Protein 8IF7 (pdb70)

Solvent-accessible surface area: 12998 Å² total; per-residue (Å²): 154,43,108,6,0,43,92,0,38,129,57,1,61,60,20,58,93,81,20,63,103,0,62,35,20,103,0,76,0,99,12,75,58,56,76,3,29,1,0,0,0,12,0,4,136,18,72,29,122,0,3,40,0,0,1,0,2,13,0,4,117,51,2,0,86,159,2,80,46,102,111,7,17,1,0,0,0,2,36,0,10,2,0,11,0,0,1,1,0,2,122,72,22,61,8,68,8,6,0,0,0,8,82,57,11,2,50,38,3,45,46,36,0,97,86,21,67,16,118,40,31,44,3,182,13,93,64,86,30,48,58,15,13,81,45,19,18,70,70,0,128,101,14,54,87,132,39,126,34,19,10,38,3,22,10,9,94,30,79,17,4,46,92,16,0,27,75,46,0,0,40,10,0,22,166,55,12,7,75,68,8,72,0,0,0,1,21,2,31,20,3,0,17,0,4,0,0,0,18,21,2,108,153,47,88,106,101,11,71,6,0,0,0,0,0,100,25,5,8,2,25,13,67,133,48,25,48,39,55,5,24,19,2,8,4,12,44,156,14,72,19,5,79,101,96,56,9,70,34,35,25,92,3,94,24,25,6,0,2,0,1,0,3,0,1,92,57,32,14,63,23,31,0,0,1,7,0,0,0,0,0,3,0,0,9,53,7,0,41,72,52,83,59,26,48,19,0,0,0,6,0,19,0,7,3,64,8,8,51,138,16,3,17,27,76,113,68,0,65,105,57,226,20,66,59,62,46,47,109,3,32,87,95,11,168,47,10,120,3,75,114,84

Foldseek 3Di:
DAPQLVVLLVLLVVLVVVWDQFAWFWKWWDFQNAIFIETERAQLPTDLRFPLLLLLSLLSNVCSVVQNDLLAEEEEEDLFSVLLNVLQSCLVSVHAYEYEYEPLRQPLSVVSNVVSVHHYDYDDPDQWDQCRRVSSVVVRVVVQVVGPNYDYSPCLANLSLLQSLQPPVQVSVCVPAVVPAQEEEEFDELCSNLLNNLVNCCVVPVRYAYEYEAAPQAQLAHDHHGGDNATPGGYRDHHNRDYPVSGDYYDYAYQLQLLLQQLLCCVQEVFRAGSSLSSRVLRVSVVCNVPVPRRYHYRHGGGGRSSNCCASVNQVNCVVVVDGSPNVVSCVVSVNMHMHRD

Nearest PDB structures (foldseek):
  8if7-assembly1_A  TM=1.003E+00  e=3.142E-73  Saccharothrix mutabilis subsp. capreolus
  5d87-assembly1_A-2  TM=9.209E-01  e=2.099E-25  Staphylococcus aureus subsp. aureus str. Newman
  5d84-assembly1_A  TM=9.107E-01  e=6.481E-25  Staphylococcus aureus subsp. aureus str. Newman
  5d86-assembly1_A-2  TM=8.954E-01  e=8.217E-25  Staphylococcus aureus subsp. aureus str. Newman
  6ahi-assembly1_B  TM=8.846E-01  e=1.214E-21  Helicobacter pylori 26695

Secondary structure (DSSP, 8-state):
--HHHHHHHHHHHHHHHHPPPPPEEEEEEEETTEEEEEEEEETTSSTTSBTHHHHHHHHHHHHGGG-SSS---EEEE-SSHHHHHHHHHHHHHT--EEEEEETTS-HHHHHHHHTTTPEEEEE---BTBS-HHHHHHHHHHHHHHHSTT-B---TTT-THHHHHIIIIIHHHHHHHHTTT-SEEEEE-SSSHHHHHHHHHHHHH-TTSEEEEEEETT--TTSS-----S--SS--SS--SS--GGGSSEEEEE-HHHHHHHHHHHHHHHS--B-HHHHHHHHHHHHHHHH-TT--EEEEEE-BBGGGGTTTTT-HHHHGGGT--S-HHHHHGGGTT--EEE-

Organism: Saccharothrix mutabilis subsp. capreolus (NCBI:txid66854)

Radius of gyration: 19.3 Å; Cα contacts (8 Å, |Δi|>4): 762; chains: 1; bounding box: 55×50×40 Å

InterPro domains:
  IPR001926 Tryptophan synthase beta chain-like, PALP domain [PF00291] (44-310)
  IPR036052 Tryptophan synthase beta chain-like, PALP domain superfamily [G3DSA:3.40.50.1100] (33-319)
  IPR036052 Tryptophan synthase beta chain-like, PALP domain superfamily [G3DSA:3.40.50.1100] (63-167)
  IPR036052 Tryptophan synthase beta chain-like, PALP domain superfamily [SSF53686] (31-330)
  IPR050214 Cysteine synthase/Cystathionine beta-synthase [PTHR10314] (32-327)

Sequence (342 aa):
LSTTAAEVLEHVDAAVAAYPEVPIARVRVEVAGIPRTLLLKLEGRSPWRSIKGRTALGLVRSIAPRMASRDVTVVESTSGNLGVALSAICRDLGLPFVAVVDLKQSPVIQAAIEANGARLEVVRTPAAATTHLLDRLDRVRKLVAEIPGAVWPNQYENDANRHVHETWTAPEIDRQVGGEAQAVFVAVSTGGTLAGLAAHFRRARPATRLVAVDVEGSTVFGGVPGGRVLTGIGASRRSTFLTRAECDDLVYVREAAAIAACHVLRADTGIAVGGSSGAVVAGALDHLAAHPGLTTAVCVCADLGENYARTVYDPDWLAPLRLTDDPGLLRSRLRGARFHHA

Structure (mmCIF, N/CA/C/O backbone):
data_8IF7
#
_entry.id   8IF7
#
_cell.length_a   64.649
_cell.length_b   64.649
_cell.length_c   84.189
_cell.angle_alpha   90.00
_cell.angle_beta   90.00
_cell.angle_gamma   90.00
#
_symmetry.space_group_name_H-M   'P 43'
#
loop_
_entity.id
_entity.type
_entity.pdbx_description
1 polymer CmnB
2 non-polymer '2-[({3-HYDROXY-2-METHYL-5-[(PHOSPHONOOXY)METHYL]PYRIDIN-4-YL}METHYL)AMINO]ACRYLIC ACID'
3 water water
#
loop_
_atom_site.group_PDB
_atom_site.id
_atom_site.type_symbol
_atom_site.label_atom_id
_atom_site.label_alt_id
_atom_site.label_comp_id
_atom_site.label_asym_id
_atom_site.label_entity_id
_atom_site.label_seq_id
_atom_site.pdbx_PDB_ins_code
_atom_site.Cartn_x
_atom_site.Cartn_y
_atom_site.Cartn_z
_atom_site.occupancy
_atom_site.B_iso_or_equiv
_atom_site.auth_seq_id
_atom_site.auth_comp_id
_atom_site.auth_asym_id
_atom_site.auth_atom_id
_atom_site.pdbx_PDB_model_num
ATOM 1 N N . LEU A 1 32 ? -52.267 14.171 -9.041 1.00 64.02 11 LEU A N 1
ATOM 2 C CA . LEU A 1 32 ? -50.991 13.905 -9.760 1.00 61.71 11 LEU A CA 1
ATOM 3 C C . LEU A 1 32 ? -51.023 14.570 -11.133 1.00 60.58 11 LEU A C 1
ATOM 4 O O . LEU A 1 32 ? -51.929 14.303 -11.920 1.00 60.75 11 LEU A O 1
ATOM 9 N N . SER A 1 33 ? -50.023 15.414 -11.426 1.00 56.92 12 SER A N 1
ATOM 10 C CA . SER A 1 33 ? -49.831 15.924 -12.776 1.00 55.84 12 SER A CA 1
ATOM 11 C C . SER A 1 33 ? -49.489 14.765 -13.715 1.00 58.68 12 SER A C 1
ATOM 12 O O . SER A 1 33 ? -49.358 13.623 -13.272 1.00 64.16 12 SER A O 1
ATOM 15 N N . THR A 1 34 ? -49.327 15.072 -15.010 1.00 58.79 13 THR A N 1
ATOM 16 C CA . THR A 1 34 ? -49.009 14.052 -16.003 1.00 62.85 13 THR A CA 1
ATOM 17 C C . THR A 1 34 ? -47.572 13.577 -15.784 1.00 54.78 13 THR A C 1
ATOM 18 O O . THR A 1 34 ? -47.357 12.388 -15.616 1.00 47.45 13 THR A O 1
ATOM 22 N N . THR A 1 35 ? -46.623 14.521 -15.761 1.00 51.41 14 THR A N 1
ATOM 23 C CA . THR A 1 35 ? -45.221 14.231 -15.516 1.00 57.65 14 THR A CA 1
ATOM 24 C C . THR A 1 35 ? -45.022 13.422 -14.231 1.00 56.50 14 THR A C 1
ATOM 25 O O . THR A 1 35 ? -44.183 12.532 -14.192 1.00 54.66 14 THR A O 1
ATOM 29 N N . ALA A 1 36 ? -45.798 13.711 -13.185 1.00 56.00 15 ALA A N 1
ATOM 30 C CA . ALA A 1 36 ? -45.589 13.081 -11.890 1.00 58.92 15 ALA A CA 1
ATOM 31 C C . ALA A 1 36 ? -46.034 11.621 -11.914 1.00 56.00 15 ALA A C 1
ATOM 32 O O . ALA A 1 36 ? -45.432 10.777 -11.257 1.00 56.97 15 ALA A O 1
ATOM 34 N N . ALA A 1 37 ? -47.109 11.336 -12.647 1.00 54.24 16 ALA A N 1
ATOM 35 C CA . ALA A 1 37 ? -47.680 9.998 -12.690 1.00 55.93 16 ALA A CA 1
ATOM 36 C C . ALA A 1 37 ? -46.712 9.035 -13.372 1.00 55.17 16 ALA A C 1
ATOM 37 O O . ALA A 1 37 ? -46.599 7.862 -12.996 1.00 49.83 16 ALA A O 1
ATOM 39 N N . GLU A 1 38 ? -46.035 9.568 -14.396 1.00 55.76 17 GLU A N 1
ATOM 40 C CA . GLU A 1 38 ? -45.150 8.794 -15.251 1.00 62.34 17 GLU A CA 1
ATOM 41 C C . GLU A 1 38 ? -43.909 8.431 -14.430 1.00 55.82 17 GLU A C 1
ATOM 42 O O . GLU A 1 38 ? -43.618 7.244 -14.254 1.00 48.84 17 GLU A O 1
ATOM 48 N N . VAL A 1 39 ? -43.246 9.476 -13.894 1.00 50.94 18 VAL A N 1
ATOM 49 C CA . VAL A 1 39 ? -42.061 9.362 -13.054 1.00 46.71 18 VAL A CA 1
ATOM 50 C C . VAL A 1 39 ? -42.302 8.281 -12.009 1.00 45.81 18 VAL A C 1
ATOM 51 O O . VAL A 1 39 ? -41.495 7.359 -11.898 1.00 45.96 18 VAL A O 1
ATOM 55 N N . LEU A 1 40 ? -43.410 8.397 -11.259 1.00 40.69 19 LEU A N 1
ATOM 56 C CA . LEU A 1 40 ? -43.737 7.391 -10.258 1.00 44.73 19 LEU A CA 1
ATOM 57 C C . LEU A 1 40 ? -43.745 6.001 -10.880 1.00 44.30 19 LEU A C 1
ATOM 58 O O . LEU A 1 40 ? -43.369 5.028 -10.232 1.00 45.37 19 LEU A O 1
ATOM 63 N N . GLU A 1 41 ? -44.252 5.894 -12.109 1.00 44.38 20 GLU A N 1
ATOM 64 C CA . GLU A 1 41 ? -44.418 4.585 -12.708 1.00 47.74 20 GLU A CA 1
ATOM 65 C C . GLU A 1 41 ? -43.060 4.033 -13.134 1.00 38.21 20 GLU A C 1
ATOM 66 O O . GLU A 1 41 ? -42.821 2.833 -13.005 1.00 34.94 20 GLU A O 1
ATOM 72 N N . HIS A 1 42 ? -42.205 4.911 -13.663 1.00 36.00 21 HIS A N 1
ATOM 73 C CA . HIS A 1 42 ? -40.861 4.536 -14.066 1.00 40.62 21 HIS A CA 1
ATOM 74 C C . HIS A 1 42 ? -40.097 4.020 -12.839 1.00 41.83 21 HIS A C 1
ATOM 75 O O . HIS A 1 42 ? -39.543 2.919 -12.851 1.00 38.48 21 HIS A O 1
ATOM 82 N N . VAL A 1 43 ? -40.147 4.798 -11.751 1.00 42.67 22 VAL A N 1
ATOM 83 C CA . VAL A 1 43 ? -39.473 4.461 -10.504 1.00 41.84 22 VAL A CA 1
ATOM 84 C C . VAL A 1 43 ? -39.938 3.084 -10.023 1.00 40.31 22 VAL A C 1
ATOM 85 O O . VAL A 1 43 ? -39.098 2.285 -9.622 1.00 39.53 22 VAL A O 1
ATOM 89 N N . ASP A 1 44 ? -41.234 2.787 -10.100 1.00 44.16 23 ASP A N 1
ATOM 90 C CA . ASP A 1 44 ? -41.745 1.489 -9.570 1.00 45.54 23 ASP A CA 1
ATOM 91 C C . ASP A 1 44 ? -41.304 0.340 -10.480 1.00 40.88 23 ASP A C 1
ATOM 92 O O . ASP A 1 44 ? -41.169 -0.777 -9.979 1.00 42.48 23 ASP A O 1
ATOM 97 N N . ALA A 1 45 ? -41.106 0.611 -11.763 1.00 42.46 24 ALA A N 1
ATOM 98 C CA . ALA A 1 45 ? -40.621 -0.381 -12.712 1.00 45.39 24 ALA A CA 1
ATOM 99 C C . ALA A 1 45 ? -39.152 -0.687 -12.409 1.00 41.70 24 ALA A C 1
ATOM 100 O O . ALA A 1 45 ? -38.733 -1.846 -12.405 1.00 40.68 24 ALA A O 1
ATOM 102 N N . ALA A 1 46 ? -38.365 0.369 -12.146 1.00 40.77 25 ALA A N 1
ATOM 103 C CA . ALA A 1 46 ? -36.948 0.202 -11.837 1.00 39.64 25 ALA A CA 1
ATOM 104 C C . ALA A 1 46 ? -36.783 -0.682 -10.598 1.00 35.21 25 ALA A C 1
ATOM 105 O O . ALA A 1 46 ? -35.932 -1.562 -10.580 1.00 34.52 25 ALA A O 1
ATOM 107 N N . VAL A 1 47 ? -37.678 -0.506 -9.613 1.00 33.48 26 VAL A N 1
ATOM 108 C CA . VAL A 1 47 ? -37.625 -1.199 -8.338 1.00 32.08 26 VAL A CA 1
ATOM 109 C C . VAL A 1 47 ? -38.015 -2.668 -8.489 1.00 37.52 26 VAL A C 1
ATOM 110 O O . VAL A 1 47 ? -37.396 -3.529 -7.850 1.00 43.20 26 VAL A O 1
ATOM 114 N N . ALA A 1 48 ? -39.047 -2.955 -9.303 1.00 38.68 27 ALA A N 1
ATOM 115 C CA . ALA A 1 48 ? -39.443 -4.337 -9.569 1.00 38.16 27 ALA A CA 1
ATOM 116 C C . ALA A 1 48 ? -38.361 -5.067 -10.368 1.00 33.31 27 ALA A C 1
ATOM 117 O O . ALA A 1 48 ? -38.155 -6.252 -10.150 1.00 34.64 27 ALA A O 1
ATOM 119 N N . ALA A 1 49 ? -37.662 -4.334 -11.246 1.00 33.28 28 ALA A N 1
ATOM 120 C CA . ALA A 1 49 ? -36.606 -4.838 -12.108 1.00 37.03 28 ALA A CA 1
ATOM 121 C C . ALA A 1 49 ? -35.210 -4.759 -11.482 1.00 42.05 28 ALA A C 1
ATOM 122 O O . ALA A 1 49 ? -34.254 -5.223 -12.107 1.00 38.61 28 ALA A O 1
ATOM 124 N N . TYR A 1 50 ? -35.059 -4.142 -10.296 1.00 39.85 29 TYR A N 1
ATOM 125 C CA . TYR A 1 50 ? -33.742 -4.042 -9.680 1.00 37.12 29 TYR A CA 1
ATOM 126 C C . TYR A 1 50 ? -33.285 -5.442 -9.294 1.00 38.38 29 TYR A C 1
ATOM 127 O O . TYR A 1 50 ? -34.011 -6.181 -8.627 1.00 40.05 29 TYR A O 1
ATOM 136 N N . PRO A 1 51 ? -32.062 -5.866 -9.670 1.00 40.70 30 PRO A N 1
ATOM 137 C CA . PRO A 1 51 ? -31.578 -7.192 -9.284 1.00 37.64 30 PRO A CA 1
ATOM 138 C C . PRO A 1 51 ? -31.336 -7.297 -7.782 1.00 34.25 30 PRO A C 1
ATOM 139 O O . PRO A 1 51 ? -31.199 -6.282 -7.101 1.00 32.95 30 PRO A O 1
ATOM 143 N N . GLU A 1 52 ? -31.319 -8.542 -7.290 1.00 33.87 31 GLU A N 1
ATOM 144 C CA . GLU A 1 52 ? -30.869 -8.847 -5.953 1.00 35.89 31 GLU A CA 1
ATOM 145 C C . GLU A 1 52 ? -29.348 -8.666 -5.937 1.00 35.30 31 GLU A C 1
ATOM 146 O O . GLU A 1 52 ? -28.635 -9.143 -6.826 1.00 33.47 31 GLU A O 1
ATOM 152 N N . VAL A 1 53 ? -28.839 -7.949 -4.931 1.00 30.13 32 VAL A N 1
ATOM 153 C CA . VAL A 1 53 ? -27.410 -7.703 -4.861 1.00 25.71 32 VAL A CA 1
ATOM 154 C C . VAL A 1 53 ? -26.722 -8.899 -4.204 1.00 22.56 32 VAL A C 1
ATOM 155 O O . VAL A 1 53 ? -27.133 -9.344 -3.139 1.00 22.80 32 VAL A O 1
ATOM 159 N N . PRO A 1 54 ? -25.678 -9.482 -4.846 1.00 22.31 33 PRO A N 1
ATOM 160 C CA . PRO A 1 54 ? -25.014 -10.674 -4.323 1.00 20.30 33 PRO A CA 1
ATOM 161 C C . PRO A 1 54 ? -24.174 -10.401 -3.075 1.00 21.64 33 PRO A C 1
ATOM 162 O O . PRO A 1 54 ? -23.834 -9.265 -2.781 1.00 20.71 33 PRO A O 1
ATOM 166 N N . ILE A 1 55 ? -23.845 -11.487 -2.372 1.00 21.99 34 ILE A N 1
ATOM 167 C CA . ILE A 1 55 ? -22.923 -11.504 -1.271 1.00 22.59 34 ILE A CA 1
ATOM 168 C C . ILE A 1 55 ? -21.760 -12.421 -1.641 1.00 23.79 34 ILE A C 1
ATOM 169 O O . ILE A 1 55 ? -21.962 -13.576 -2.005 1.00 24.80 34 ILE A O 1
ATOM 174 N N . ALA A 1 56 ? -20.533 -11.908 -1.522 1.00 22.21 35 ALA A N 1
ATOM 175 C CA . ALA A 1 56 ? -19.362 -12.766 -1.601 1.00 21.70 35 ALA A CA 1
ATOM 176 C C . ALA A 1 56 ? -18.972 -13.139 -0.187 1.00 21.80 35 ALA A C 1
ATOM 177 O O . ALA A 1 56 ? -18.966 -12.260 0.689 1.00 24.40 35 ALA A O 1
ATOM 179 N N . ARG A 1 57 ? -18.702 -14.437 0.019 1.00 21.03 36 ARG A N 1
ATOM 180 C CA . ARG A 1 57 ? -18.322 -14.973 1.317 1.00 21.95 36 ARG A CA 1
ATOM 181 C C . ARG A 1 57 ? -16.801 -15.099 1.311 1.00 21.60 36 ARG A C 1
ATOM 182 O O . ARG A 1 57 ? -16.233 -15.766 0.447 1.00 21.62 36 ARG A O 1
ATOM 190 N N . VAL A 1 58 ? -16.150 -14.421 2.270 1.00 21.84 37 VAL A N 1
ATOM 191 C CA . VAL A 1 58 ? -14.704 -14.340 2.360 1.00 21.95 37 VAL A CA 1
ATOM 192 C C . VAL A 1 58 ? -14.276 -14.717 3.772 1.00 22.17 37 VAL A C 1
ATOM 193 O O . VAL A 1 58 ? -14.843 -14.225 4.747 1.00 22.02 37 VAL A O 1
ATOM 197 N N . ARG A 1 59 ? -13.181 -15.473 3.885 1.00 24.10 38 ARG A N 1
ATOM 198 C CA . ARG A 1 59 ? -12.647 -15.822 5.185 1.00 25.78 38 ARG A CA 1
ATOM 199 C C . ARG A 1 59 ? -11.322 -15.089 5.400 1.00 24.08 38 ARG A C 1
ATOM 200 O O . ARG A 1 59 ? -10.539 -14.907 4.474 1.00 24.28 38 ARG A O 1
ATOM 208 N N . VAL A 1 60 ? -11.099 -14.659 6.642 1.00 23.14 39 VAL A N 1
ATOM 209 C CA . VAL A 1 60 ? -9.839 -14.051 7.054 1.00 25.05 39 VAL A CA 1
ATOM 210 C C . VAL A 1 60 ? -9.640 -14.322 8.546 1.00 24.47 39 VAL A C 1
ATOM 211 O O . VAL A 1 60 ? -10.568 -14.180 9.342 1.00 23.63 39 VAL A O 1
ATOM 215 N N . GLU A 1 61 ? -8.431 -14.777 8.898 1.00 25.85 40 GLU A N 1
ATOM 216 C CA . GLU A 1 61 ? -8.013 -14.972 10.275 1.00 27.97 40 GLU A CA 1
ATOM 217 C C . GLU A 1 61 ? -7.668 -13.632 10.930 1.00 28.23 40 GLU A C 1
ATOM 218 O O . GLU A 1 61 ? -6.793 -12.895 10.459 1.00 25.02 40 GLU A O 1
ATOM 224 N N . VAL A 1 62 ? -8.326 -13.330 12.052 1.00 24.85 41 VAL A N 1
ATOM 225 C CA . VAL A 1 62 ? -8.037 -12.100 12.776 1.00 25.79 41 VAL A CA 1
ATOM 226 C C . VAL A 1 62 ? -7.699 -12.453 14.219 1.00 26.93 41 VAL A C 1
ATOM 227 O O . VAL A 1 62 ? -8.513 -13.070 14.897 1.00 26.04 41 VAL A O 1
ATOM 231 N N . ALA A 1 63 ? -6.474 -12.095 14.639 1.00 30.62 42 ALA A N 1
ATOM 232 C CA . ALA A 1 63 ? -5.974 -12.341 15.983 1.00 30.34 42 ALA A CA 1
ATOM 233 C C . ALA A 1 63 ? -6.188 -13.801 16.359 1.00 31.79 42 ALA A C 1
ATOM 234 O O . ALA A 1 63 ? -6.768 -14.096 17.407 1.00 33.18 42 ALA A O 1
ATOM 236 N N . GLY A 1 64 ? -5.722 -14.705 15.488 1.00 29.58 43 GLY A N 1
ATOM 237 C CA . GLY A 1 64 ? -5.756 -16.127 15.764 1.00 30.88 43 GLY A CA 1
ATOM 238 C C . GLY A 1 64 ? -7.120 -16.765 15.519 1.00 33.27 43 GLY A C 1
ATOM 239 O O . GLY A 1 64 ? -7.231 -17.979 15.596 1.00 40.76 43 GLY A O 1
ATOM 240 N N . ILE A 1 65 ? -8.158 -15.972 15.216 1.00 34.65 44 ILE A N 1
ATOM 241 C CA . ILE A 1 65 ? -9.514 -16.503 15.130 1.00 33.20 44 ILE A CA 1
ATOM 242 C C . ILE A 1 65 ? -10.061 -16.277 13.719 1.00 31.38 44 ILE A C 1
ATOM 243 O O . ILE A 1 65 ? -10.143 -15.133 13.268 1.00 27.64 44 ILE A O 1
ATOM 248 N N . PRO A 1 66 ? -10.473 -17.358 13.009 1.00 29.33 45 PRO A N 1
ATOM 249 C CA . PRO A 1 66 ? -11.097 -17.245 11.701 1.00 29.07 45 PRO A CA 1
ATOM 250 C C . PRO A 1 66 ? -12.428 -16.514 11.747 1.00 28.65 45 PRO A C 1
ATOM 251 O O . PRO A 1 66 ? -13.246 -16.729 12.647 1.00 30.06 45 PRO A O 1
ATOM 255 N N . ARG A 1 67 ? -12.585 -15.683 10.729 1.00 26.16 46 ARG A N 1
ATOM 256 C CA . ARG A 1 67 ? -13.806 -14.872 10.601 1.00 24.27 46 ARG A CA 1
ATOM 257 C C . ARG A 1 67 ? -14.326 -14.961 9.166 1.00 23.69 46 ARG A C 1
ATOM 258 O O . ARG A 1 67 ? -13.524 -15.175 8.261 1.00 23.10 46 ARG A O 1
ATOM 266 N N . THR A 1 68 ? -15.633 -14.868 8.988 1.00 24.97 47 THR A N 1
ATOM 267 C CA . THR A 1 68 ? -16.265 -14.781 7.682 1.00 22.73 47 THR A CA 1
ATOM 268 C C . THR A 1 68 ? -16.770 -13.361 7.484 1.00 22.00 47 THR A C 1
ATOM 269 O O . THR A 1 68 ? -17.487 -12.864 8.345 1.00 24.05 47 THR A O 1
ATOM 273 N N . LEU A 1 69 ? -16.375 -12.727 6.366 1.00 20.58 48 LEU A N 1
ATOM 274 C CA . LEU A 1 69 ? -16.915 -11.448 5.939 1.00 19.84 48 LEU A CA 1
ATOM 275 C C . LEU A 1 69 ? -17.891 -11.695 4.796 1.00 20.28 48 LEU A C 1
ATOM 276 O O . LEU A 1 69 ? -17.579 -12.412 3.847 1.00 21.44 48 LEU A O 1
ATOM 281 N N . LEU A 1 70 ? -19.117 -11.195 4.972 1.00 19.06 49 LEU A N 1
ATOM 282 C CA . LEU A 1 70 ? -20.149 -11.304 3.968 1.00 20.83 49 LEU A CA 1
ATOM 283 C C . LEU A 1 70 ? -20.207 -9.960 3.251 1.00 19.43 49 LEU A C 1
ATOM 284 O O . LEU A 1 70 ? -20.739 -8.995 3.794 1.00 17.76 49 LEU A O 1
ATOM 289 N N . LEU A 1 71 ? -19.571 -9.890 2.069 1.00 18.66 50 LEU A N 1
ATOM 290 C CA . LEU A 1 71 ? -19.438 -8.636 1.353 1.00 19.73 50 LEU A CA 1
ATOM 291 C C . LEU A 1 71 ? -20.664 -8.435 0.479 1.00 20.86 50 LEU A C 1
ATOM 292 O O . LEU A 1 71 ? -20.879 -9.165 -0.487 1.00 22.34 50 LEU A O 1
ATOM 297 N N . LYS A 1 72 ? -21.493 -7.467 0.881 1.00 22.19 51 LYS A N 1
ATOM 298 C CA . LYS A 1 72 ? -22.692 -7.117 0.143 1.00 19.88 51 LYS A CA 1
ATOM 299 C C . LYS A 1 72 ? -22.296 -6.170 -0.997 1.00 20.78 51 LYS A C 1
ATOM 300 O O . LYS A 1 72 ? -22.007 -4.994 -0.769 1.00 17.77 51 LYS A O 1
ATOM 306 N N . LEU A 1 73 ? -22.279 -6.700 -2.235 1.00 19.77 52 LEU A N 1
ATOM 307 C CA . LEU A 1 73 ? -21.633 -6.056 -3.367 1.00 20.61 52 LEU A CA 1
ATOM 308 C C . LEU A 1 73 ? -22.603 -5.182 -4.150 1.00 20.33 52 LEU A C 1
ATOM 309 O O . LEU A 1 73 ? -22.945 -5.499 -5.287 1.00 20.78 52 LEU A O 1
ATOM 314 N N . GLU A 1 74 ? -22.935 -4.018 -3.572 1.00 21.56 53 GLU A N 1
ATOM 315 C CA . GLU A 1 74 ? -23.968 -3.118 -4.070 1.00 22.91 53 GLU A CA 1
ATOM 316 C C . GLU A 1 74 ? -23.547 -2.429 -5.365 1.00 23.00 53 GLU A C 1
ATOM 317 O O . GLU A 1 74 ? -24.382 -1.806 -6.041 1.00 24.54 53 GLU A O 1
ATOM 323 N N . GLY A 1 75 ? -22.263 -2.518 -5.724 1.00 22.25 54 GLY A N 1
ATOM 324 C CA . GLY A 1 75 ? -21.833 -2.076 -7.044 1.00 22.89 54 GLY A CA 1
ATOM 325 C C . GLY A 1 75 ? -22.328 -2.982 -8.185 1.00 23.64 54 GLY A C 1
ATOM 326 O O . GLY A 1 75 ? -22.287 -2.564 -9.332 1.00 21.90 54 GLY A O 1
ATOM 327 N N . ARG A 1 76 ? -22.780 -4.206 -7.876 1.00 24.67 55 ARG A N 1
ATOM 328 C CA . ARG A 1 76 ? -23.391 -5.118 -8.885 1.00 28.45 55 ARG A CA 1
ATOM 329 C C . ARG A 1 76 ? -24.846 -4.688 -8.970 1.00 26.86 55 ARG A C 1
ATOM 330 O O . ARG A 1 76 ? -25.682 -5.320 -8.324 1.00 26.96 55 ARG A O 1
ATOM 338 N N . SER A 1 77 ? -25.120 -3.711 -9.816 1.00 26.82 56 SER A N 1
ATOM 339 C CA . SER A 1 77 ? -26.398 -3.032 -9.785 1.00 27.25 56 SER A CA 1
ATOM 340 C C . SER A 1 77 ? -26.454 -2.071 -10.962 1.00 28.33 56 SER A C 1
ATOM 341 O O . SER A 1 77 ? -25.412 -1.696 -11.481 1.00 29.94 56 SER A O 1
ATOM 344 N N . PRO A 1 78 ? -27.644 -1.612 -11.411 1.00 30.06 57 PRO A N 1
ATOM 345 C CA . PRO A 1 78 ? -27.735 -0.886 -12.673 1.00 32.17 57 PRO A CA 1
ATOM 346 C C . PRO A 1 78 ? -26.825 0.336 -12.763 1.00 32.57 57 PRO A C 1
ATOM 347 O O . PRO A 1 78 ? -26.249 0.561 -13.818 1.00 33.01 57 PRO A O 1
ATOM 351 N N . TRP A 1 79 ? -26.714 1.120 -11.673 1.00 33.22 58 TRP A N 1
ATOM 352 C CA . TRP A 1 79 ? -25.926 2.345 -11.671 1.00 30.51 58 TRP A CA 1
ATOM 353 C C . TRP A 1 79 ? -24.669 2.228 -10.798 1.00 29.11 58 TRP A C 1
ATOM 354 O O . TRP A 1 79 ? -24.029 3.239 -10.489 1.00 29.52 58 TRP A O 1
ATOM 365 N N . ARG A 1 80 ? -24.303 0.984 -10.442 1.00 27.07 59 ARG A N 1
ATOM 366 C CA . ARG A 1 80 ? -22.939 0.601 -10.059 1.00 28.01 59 ARG A CA 1
ATOM 367 C C . ARG A 1 80 ? -22.622 1.061 -8.636 1.00 24.25 59 ARG A C 1
ATOM 368 O O . ARG A 1 80 ? -21.456 1.169 -8.282 1.00 21.21 59 ARG A O 1
ATOM 376 N N . SER A 1 81 ? -23.673 1.324 -7.841 1.00 22.08 60 SER A N 1
ATOM 377 C CA . SER A 1 81 ? -23.542 1.606 -6.430 1.00 22.10 60 SER A CA 1
ATOM 378 C C . SER A 1 81 ? -24.868 1.366 -5.712 1.00 22.58 60 SER A C 1
ATOM 379 O O . SER A 1 81 ? -25.922 1.252 -6.327 1.00 22.37 60 SER A O 1
ATOM 382 N N . ILE A 1 82 ? -24.784 1.353 -4.378 1.00 22.38 61 ILE A N 1
ATOM 383 C CA . ILE A 1 82 ? -25.922 1.372 -3.474 1.00 21.55 61 ILE A CA 1
ATOM 384 C C . ILE A 1 82 ? -26.829 2.582 -3.707 1.00 21.88 61 ILE A C 1
ATOM 385 O O . ILE A 1 82 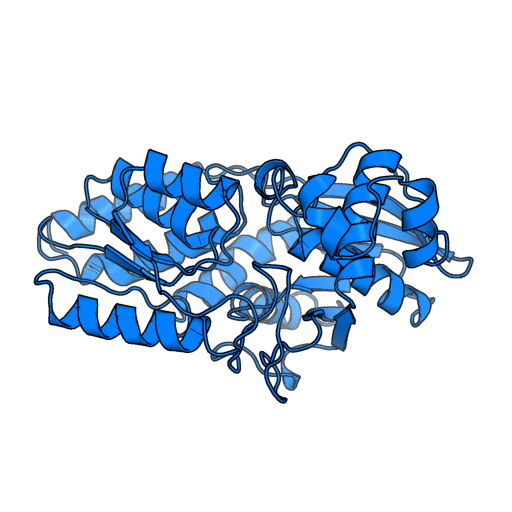? -27.989 2.560 -3.296 1.00 20.60 61 ILE A O 1
ATOM 390 N N . LYS A 1 83 ? -26.285 3.672 -4.261 1.00 22.11 62 LYS A N 1
ATOM 391 C CA . LYS A 1 83 ? -27.051 4.905 -4.358 1.00 22.77 62 LYS A CA 1
ATOM 392 C C . LYS A 1 83 ? -28.117 4.816 -5.449 1.00 24.42 62 LYS A C 1
ATOM 393 O O . LYS A 1 83 ? -28.822 5.794 -5.693 1.00 25.52 62 LYS A O 1
ATOM 399 N N . GLY A 1 84 ? -28.159 3.692 -6.174 1.00 27.22 63 GLY A N 1
ATOM 400 C CA . GLY A 1 84 ? -29.247 3.446 -7.103 1.00 26.88 63 GLY A CA 1
ATOM 401 C C . GLY A 1 84 ? -30.562 3.315 -6.342 1.00 29.27 63 GLY A C 1
ATOM 402 O O . GLY A 1 84 ? -31.612 3.743 -6.818 1.00 30.86 63 GLY A O 1
ATOM 403 N N . ARG A 1 85 ? -30.487 2.706 -5.163 1.00 27.23 64 ARG A N 1
ATOM 404 C CA . ARG A 1 85 ? -31.680 2.567 -4.298 1.00 26.76 64 ARG A CA 1
ATOM 405 C C . ARG A 1 85 ? -31.997 3.943 -3.701 1.00 28.25 64 ARG A C 1
ATOM 406 O O . ARG A 1 85 ? -33.158 4.339 -3.737 1.00 25.20 64 ARG A O 1
ATOM 414 N N . THR A 1 86 ? -30.976 4.640 -3.207 1.00 29.07 65 THR A N 1
ATOM 415 C CA . THR A 1 86 ? -31.167 5.976 -2.654 1.00 31.25 65 THR A CA 1
ATOM 416 C C . THR A 1 86 ? -31.863 6.862 -3.689 1.00 31.01 65 THR A C 1
ATOM 417 O O . THR A 1 86 ? -32.831 7.554 -3.367 1.00 31.51 65 THR A O 1
ATOM 421 N N . ALA A 1 87 ? -31.339 6.833 -4.922 1.00 30.41 66 ALA A N 1
ATOM 422 C CA . ALA A 1 87 ? -31.758 7.732 -5.988 1.00 31.92 66 ALA A CA 1
ATOM 423 C C . ALA A 1 87 ? -33.228 7.514 -6.351 1.00 31.71 66 ALA A C 1
ATOM 424 O O . ALA A 1 87 ? -33.938 8.474 -6.636 1.00 32.14 66 ALA A O 1
ATOM 426 N N . LEU A 1 88 ? -33.674 6.256 -6.310 1.00 31.99 67 LEU A N 1
ATOM 427 C CA . LEU A 1 88 ? -35.052 5.904 -6.615 1.00 34.11 67 LEU A CA 1
ATOM 428 C C . LEU A 1 88 ? -35.977 6.364 -5.494 1.00 36.57 67 LEU A C 1
ATOM 429 O O . LEU A 1 88 ? -37.073 6.857 -5.758 1.00 36.82 67 LEU A O 1
ATOM 434 N N . GLY A 1 89 ? -35.528 6.173 -4.248 1.00 34.51 68 GLY A N 1
ATOM 435 C CA . GLY A 1 89 ? -36.228 6.692 -3.090 1.00 34.83 68 GLY A CA 1
ATOM 436 C C . GLY A 1 89 ? -36.457 8.193 -3.229 1.00 34.44 68 GLY A C 1
ATOM 437 O O . GLY A 1 89 ? -37.576 8.674 -3.033 1.00 35.14 68 GLY A O 1
ATOM 438 N N . LEU A 1 90 ? -35.397 8.906 -3.621 1.00 33.22 69 LEU A N 1
ATOM 439 C CA . LEU A 1 90 ? -35.431 10.359 -3.665 1.00 35.14 69 LEU A CA 1
ATOM 440 C C . LEU A 1 90 ? -36.295 10.851 -4.826 1.00 36.05 69 LEU A C 1
ATOM 441 O O . LEU A 1 90 ? -37.052 11.808 -4.672 1.00 33.32 69 LEU A O 1
ATOM 446 N N . VAL A 1 91 ? -36.141 10.231 -6.001 1.00 37.19 70 VAL A N 1
ATOM 447 C CA . VAL A 1 91 ? -36.902 10.639 -7.171 1.00 36.89 70 VAL A CA 1
ATOM 448 C C . VAL A 1 91 ? -38.387 10.415 -6.885 1.00 39.09 70 VAL A C 1
ATOM 449 O O . VAL A 1 91 ? -39.231 11.248 -7.220 1.00 36.11 70 VAL A O 1
ATOM 453 N N . ARG A 1 92 ? -38.694 9.291 -6.237 1.00 40.89 71 ARG A N 1
ATOM 454 C CA . ARG A 1 92 ? -40.063 9.013 -5.852 1.00 45.22 71 ARG A CA 1
ATOM 455 C C . ARG A 1 92 ? -40.607 10.155 -4.990 1.00 48.49 71 ARG A C 1
ATOM 456 O O . ARG A 1 92 ? -41.726 10.606 -5.214 1.00 53.96 71 ARG A O 1
ATOM 464 N N . SER A 1 93 ? -39.809 10.657 -4.039 1.00 44.98 72 SER A N 1
ATOM 465 C CA . SER A 1 93 ? -40.301 11.640 -3.085 1.00 42.19 72 SER A CA 1
ATOM 466 C C . SER A 1 93 ? -40.540 12.991 -3.772 1.00 39.29 72 SER A C 1
ATOM 467 O O . SER A 1 93 ? -41.429 13.719 -3.371 1.00 41.77 72 SER A O 1
ATOM 470 N N . ILE A 1 94 ? -39.772 13.326 -4.815 1.00 40.96 73 ILE A N 1
ATOM 471 C CA . ILE A 1 94 ? -39.888 14.621 -5.481 1.00 43.69 73 ILE A CA 1
ATOM 472 C C . ILE A 1 94 ? -40.823 14.575 -6.705 1.00 45.81 73 ILE A C 1
ATOM 473 O O . ILE A 1 94 ? -41.042 15.608 -7.339 1.00 46.43 73 ILE A O 1
ATOM 478 N N . ALA A 1 95 ? -41.343 13.398 -7.075 1.00 45.03 74 ALA A N 1
ATOM 479 C CA . ALA A 1 95 ? -42.230 13.292 -8.228 1.00 51.86 74 ALA A CA 1
ATOM 480 C C . ALA A 1 95 ? -43.442 14.219 -8.063 1.00 54.53 74 ALA A C 1
ATOM 481 O O . ALA A 1 95 ? -43.669 15.081 -8.915 1.00 52.72 74 ALA A O 1
ATOM 483 N N . PRO A 1 96 ? -44.238 14.122 -6.967 1.00 53.31 75 PRO A N 1
ATOM 484 C CA . PRO A 1 96 ? -45.443 14.946 -6.830 1.00 57.43 75 PRO A CA 1
ATOM 485 C C . PRO A 1 96 ? -45.210 16.456 -6.970 1.00 63.02 75 PRO A C 1
ATOM 486 O O . PRO A 1 96 ? -46.134 17.178 -7.322 1.00 67.40 75 PRO A O 1
ATOM 490 N N . ARG A 1 97 ? -43.974 16.937 -6.749 1.00 72.16 76 ARG A N 1
ATOM 491 C CA . ARG A 1 97 ? -43.619 18.338 -6.966 1.00 73.44 76 ARG A CA 1
ATOM 492 C C . ARG A 1 97 ? -43.473 18.671 -8.453 1.00 73.52 76 ARG A C 1
ATOM 493 O O . ARG A 1 97 ? -43.112 19.799 -8.783 1.00 70.27 76 ARG A O 1
ATOM 501 N N . MET A 1 98 ? -43.671 17.694 -9.349 1.00 75.20 77 MET A N 1
ATOM 502 C CA . MET A 1 98 ? -43.423 17.909 -10.769 1.00 76.67 77 MET A CA 1
ATOM 503 C C . MET A 1 98 ? -44.741 18.194 -11.497 1.00 76.33 77 MET A C 1
ATOM 504 O O . MET A 1 98 ? -45.539 17.286 -11.735 1.00 71.46 77 MET A O 1
ATOM 509 N N . ALA A 1 99 ? -44.962 19.468 -11.849 1.00 70.33 78 ALA A N 1
ATOM 510 C CA . ALA A 1 99 ? -46.108 19.843 -12.659 1.00 73.02 78 ALA A CA 1
ATOM 511 C C . ALA A 1 99 ? -45.903 19.310 -14.080 1.00 74.96 78 ALA A C 1
ATOM 512 O O . ALA A 1 99 ? -46.596 18.388 -14.502 1.00 71.81 78 ALA A O 1
ATOM 514 N N . SER A 1 100 ? -44.899 19.848 -14.786 1.00 79.85 79 SER A N 1
ATOM 515 C CA . SER A 1 100 ? -44.635 19.486 -16.171 1.00 81.66 79 SER A CA 1
ATOM 516 C C . SER A 1 100 ? -43.264 18.820 -16.297 1.00 82.73 79 SER A C 1
ATOM 517 O O . SER A 1 100 ? -42.702 18.357 -15.306 1.00 85.58 79 SER A O 1
ATOM 520 N N . ARG A 1 101 ? -42.741 18.784 -17.531 1.00 85.35 80 ARG A N 1
ATOM 521 C CA . ARG A 1 101 ? -41.392 18.317 -17.807 1.00 88.35 80 ARG A CA 1
ATOM 522 C C . ARG A 1 101 ? -40.418 19.494 -17.854 1.00 89.38 80 ARG A C 1
ATOM 523 O O . ARG A 1 101 ? -39.290 19.330 -18.317 1.00 91.98 80 ARG A O 1
ATOM 531 N N . ASP A 1 102 ? -40.857 20.672 -17.383 1.00 90.45 81 ASP A N 1
ATOM 532 C CA . ASP A 1 102 ? -39.981 21.828 -17.232 1.00 94.32 81 ASP A CA 1
ATOM 533 C C . ASP A 1 102 ? -38.866 21.525 -16.234 1.00 89.41 81 ASP A C 1
ATOM 534 O O . ASP A 1 102 ? -37.723 21.946 -16.408 1.00 86.23 81 ASP A O 1
ATOM 539 N N . VAL A 1 103 ? -39.238 20.791 -15.185 1.00 82.92 82 VAL A N 1
ATOM 540 C CA . VAL A 1 103 ? -38.403 20.560 -14.022 1.00 80.18 82 VAL A CA 1
ATOM 541 C C . VAL A 1 103 ? -36.957 20.274 -14.436 1.00 71.20 82 VAL A C 1
ATOM 542 O O . VAL A 1 103 ? -36.715 19.475 -15.339 1.00 74.35 82 VAL A O 1
ATOM 546 N N . THR A 1 104 ? -36.015 20.973 -13.782 1.00 56.12 83 THR A N 1
ATOM 547 C CA . THR A 1 104 ? -34.613 20.580 -13.743 1.00 56.37 83 THR A CA 1
ATOM 548 C C . THR A 1 104 ? -34.310 19.952 -12.380 1.00 50.34 83 THR A C 1
ATOM 549 O O . THR A 1 104 ? -34.678 20.480 -11.337 1.00 45.66 83 THR A O 1
ATOM 553 N N . VAL A 1 105 ? -33.644 18.799 -12.387 1.00 45.71 84 VAL A N 1
ATOM 554 C CA . VAL A 1 105 ? -33.238 18.184 -11.138 1.00 41.85 84 VAL A CA 1
ATOM 555 C C . VAL A 1 105 ? -31.814 18.629 -10.832 1.00 39.56 84 VAL A C 1
ATOM 556 O O . VAL A 1 105 ? -30.934 18.524 -11.684 1.00 38.45 84 VAL A O 1
ATOM 560 N N . VAL A 1 106 ? -31.633 19.180 -9.627 1.00 39.84 85 VAL A N 1
ATOM 561 C CA . VAL A 1 106 ? -30.325 19.594 -9.149 1.00 42.58 85 VAL A CA 1
ATOM 562 C C . VAL A 1 106 ? -29.998 18.811 -7.875 1.00 40.75 85 VAL A C 1
ATOM 563 O O . VAL A 1 106 ? -30.862 18.618 -7.011 1.00 37.61 85 VAL A O 1
ATOM 567 N N . GLU A 1 107 ? -28.738 18.374 -7.758 1.00 37.95 86 GLU A N 1
ATOM 568 C CA . GLU A 1 107 ? -28.273 17.738 -6.528 1.00 35.85 86 GLU A CA 1
ATOM 569 C C . GLU A 1 107 ? -26.753 17.837 -6.403 1.00 32.05 86 GLU A C 1
ATOM 570 O O . GLU A 1 107 ? -26.022 17.849 -7.397 1.00 33.91 86 GLU A O 1
ATOM 576 N N . SER A 1 108 ? -26.319 17.945 -5.146 1.00 30.71 87 SER A N 1
ATOM 577 C CA . SER A 1 108 ? -24.935 17.795 -4.729 1.00 30.24 87 SER A CA 1
ATOM 578 C C . SER A 1 108 ? -24.585 16.315 -4.534 1.00 26.27 87 SER A C 1
ATOM 579 O O . SER A 1 108 ? -25.351 15.545 -3.957 1.00 24.55 87 SER A O 1
ATOM 582 N N . THR A 1 109 ? -23.384 15.939 -4.987 1.00 27.11 88 THR A N 1
ATOM 583 C CA . THR A 1 109 ? -22.924 14.563 -4.876 1.00 27.26 88 THR A CA 1
ATOM 584 C C . THR A 1 109 ? -21.394 14.504 -4.784 1.00 26.95 88 THR A C 1
ATOM 585 O O . THR A 1 109 ? -20.667 15.331 -5.368 1.00 23.90 88 THR A O 1
ATOM 589 N N . SER A 1 110 ? -20.927 13.502 -4.021 1.00 26.23 89 SER A N 1
ATOM 590 C CA . SER A 1 110 ? -19.546 13.039 -4.043 1.00 26.49 89 SER A CA 1
ATOM 591 C C . SER A 1 110 ? -19.305 12.186 -5.282 1.00 26.19 89 SER A C 1
ATOM 592 O O . SER A 1 110 ? -18.161 11.900 -5.609 1.00 27.62 89 SER A O 1
ATOM 595 N N . GLY A 1 111 ? -20.373 11.749 -5.959 1.00 26.34 90 GLY A N 1
ATOM 596 C CA . GLY A 1 111 ? -20.197 10.917 -7.139 1.00 26.21 90 GLY A CA 1
ATOM 597 C C . GLY A 1 111 ? -21.369 9.987 -7.417 1.00 26.21 90 GLY A C 1
ATOM 598 O O . GLY A 1 111 ? -22.073 10.193 -8.396 1.00 25.97 90 GLY A O 1
ATOM 599 N N . ASN A 1 112 ? -21.531 8.953 -6.572 1.00 25.74 91 ASN A N 1
ATOM 600 C CA . ASN A 1 112 ? -22.387 7.823 -6.896 1.00 25.66 91 ASN A CA 1
ATOM 601 C C . ASN A 1 112 ? -23.847 8.249 -7.082 1.00 29.05 91 ASN A C 1
ATOM 602 O O . ASN A 1 112 ? -24.521 7.709 -7.973 1.00 24.83 91 ASN A O 1
ATOM 607 N N . LEU A 1 113 ? -24.353 9.159 -6.225 1.00 29.58 92 LEU A N 1
ATOM 608 C CA . LEU A 1 113 ? -25.752 9.563 -6.315 1.00 27.96 92 LEU A CA 1
ATOM 609 C C . LEU A 1 113 ? -25.953 10.291 -7.640 1.00 29.14 92 LEU A C 1
ATOM 610 O O . LEU A 1 113 ? -26.998 10.134 -8.277 1.00 30.61 92 LEU A O 1
ATOM 615 N N . GLY A 1 114 ? -24.942 11.088 -8.020 1.00 28.21 93 GLY A N 1
ATOM 616 C CA . GLY A 1 114 ? -24.897 11.734 -9.319 1.00 28.18 93 GLY A CA 1
ATOM 617 C C . GLY A 1 114 ? -25.186 10.779 -10.480 1.00 28.77 93 GLY A C 1
ATOM 618 O O . GLY A 1 114 ? -26.010 11.075 -11.335 1.00 25.94 93 GLY A O 1
ATOM 619 N N . VAL A 1 115 ? -24.463 9.655 -10.513 1.00 29.04 94 VAL A N 1
ATOM 620 C CA . VAL A 1 115 ? -24.540 8.672 -11.577 1.00 29.25 94 VAL A CA 1
ATOM 621 C C . VAL A 1 115 ? -25.972 8.143 -11.681 1.00 31.41 94 VAL A C 1
ATOM 622 O O . VAL A 1 115 ? -26.526 8.082 -12.776 1.00 36.96 94 VAL A O 1
ATOM 626 N N . ALA A 1 116 ? -26.557 7.760 -10.541 1.00 28.91 95 ALA A N 1
ATOM 627 C CA . ALA A 1 116 ? -27.881 7.164 -10.493 1.00 30.83 95 ALA A CA 1
ATOM 628 C C . ALA A 1 116 ? -28.962 8.187 -10.826 1.00 32.80 95 ALA A C 1
ATOM 629 O O . ALA A 1 116 ? -29.876 7.886 -11.589 1.00 32.27 95 ALA A O 1
ATOM 631 N N . LEU A 1 117 ? -28.896 9.379 -10.228 1.00 32.53 96 LEU A N 1
ATOM 632 C CA . LEU A 1 117 ? -29.894 10.388 -10.540 1.00 33.05 96 LEU A CA 1
ATOM 633 C C . LEU A 1 117 ? -29.742 10.809 -11.997 1.00 32.95 96 LEU A C 1
ATOM 634 O O . LEU A 1 117 ? -30.734 11.038 -12.670 1.00 26.24 96 LEU A O 1
ATOM 639 N N . SER A 1 118 ? -28.485 10.938 -12.426 1.00 35.09 97 SER A N 1
ATOM 640 C CA . SER A 1 118 ? -28.113 11.262 -13.794 1.00 36.89 97 SER A CA 1
ATOM 641 C C . SER A 1 118 ? -28.739 10.285 -14.789 1.00 37.85 97 SER A C 1
ATOM 642 O O . SER A 1 118 ? -29.207 10.672 -15.848 1.00 33.93 97 SER A O 1
ATOM 645 N N . ALA A 1 119 ? -28.676 8.995 -14.459 1.00 33.21 98 ALA A N 1
ATOM 646 C CA . ALA A 1 119 ? -29.150 7.969 -15.362 1.00 31.57 98 ALA A CA 1
ATOM 647 C C . ALA A 1 119 ? -30.678 7.973 -15.375 1.00 32.80 98 ALA A C 1
ATOM 648 O O . ALA A 1 119 ? -31.280 7.916 -16.442 1.00 31.70 98 ALA A O 1
ATOM 650 N N . ILE A 1 120 ? -31.303 8.065 -14.193 1.00 32.65 99 ILE A N 1
ATOM 651 C CA . ILE A 1 120 ? -32.754 8.044 -14.117 1.00 33.97 99 ILE A CA 1
ATOM 652 C C . ILE A 1 120 ? -33.332 9.215 -14.908 1.00 37.18 99 ILE A C 1
ATOM 653 O O . ILE A 1 120 ? -34.341 9.053 -15.588 1.00 35.37 99 ILE A O 1
ATOM 658 N N . CYS A 1 121 ? -32.671 10.376 -14.824 1.00 39.25 100 CYS A N 1
ATOM 659 C CA . CYS A 1 121 ? -33.162 11.596 -15.443 1.00 41.06 100 CYS A CA 1
ATOM 660 C C . CYS A 1 121 ? -32.985 11.512 -16.969 1.00 41.15 100 CYS A C 1
ATOM 661 O O . CYS A 1 121 ? -33.881 11.898 -17.712 1.00 42.67 100 CYS A O 1
ATOM 664 N N . ARG A 1 122 ? -31.841 10.995 -17.440 1.00 41.94 101 ARG A N 1
ATOM 665 C CA . ARG A 1 122 ? -31.631 10.654 -18.847 1.00 40.11 101 ARG A CA 1
ATOM 666 C C . ARG A 1 122 ? -32.752 9.741 -19.357 1.00 37.97 101 ARG A C 1
ATOM 667 O O . ARG A 1 122 ? -33.304 9.994 -20.429 1.00 34.16 101 ARG A O 1
ATOM 675 N N . ASP A 1 123 ? -33.083 8.687 -18.588 1.00 34.15 102 ASP A N 1
ATOM 676 C CA . ASP A 1 123 ? -34.102 7.720 -18.983 1.00 36.11 102 ASP A CA 1
ATOM 677 C C . ASP A 1 123 ? -35.489 8.354 -19.044 1.00 38.28 102 ASP A C 1
ATOM 678 O O . ASP A 1 123 ? -36.354 7.847 -19.755 1.00 34.78 102 ASP A O 1
ATOM 683 N N . LEU A 1 124 ? -35.689 9.433 -18.277 1.00 37.27 103 LEU A N 1
ATOM 684 C CA . LEU A 1 124 ? -36.987 10.070 -18.149 1.00 40.56 103 LEU A CA 1
ATOM 685 C C . LEU A 1 124 ? -37.062 11.304 -19.047 1.00 38.45 103 LEU A C 1
ATOM 686 O O . LEU A 1 124 ? -38.147 11.826 -19.248 1.00 38.15 103 LEU A O 1
ATOM 691 N N . GLY A 1 125 ? -35.922 11.765 -19.572 1.00 40.54 104 GLY A N 1
ATOM 692 C CA . GLY A 1 125 ? -35.870 12.958 -20.403 1.00 42.53 104 GLY A CA 1
ATOM 693 C C . GLY A 1 125 ? -35.818 14.260 -19.600 1.00 46.28 104 GLY A C 1
ATOM 694 O O . GLY A 1 125 ? -35.977 15.344 -20.155 1.00 47.56 104 GLY A O 1
ATOM 695 N N . LEU A 1 126 ? -35.549 14.174 -18.295 1.00 50.62 105 LEU A N 1
ATOM 696 C CA . LEU A 1 126 ? -35.515 15.358 -17.447 1.00 49.57 105 LEU A CA 1
ATOM 697 C C . LEU A 1 126 ? -34.079 15.848 -17.325 1.00 46.43 105 LEU A C 1
ATOM 698 O O . LEU A 1 126 ? -33.171 15.044 -17.130 1.00 45.82 105 LEU A O 1
ATOM 703 N N . PRO A 1 127 ? -33.815 17.167 -17.456 1.00 42.63 106 PRO A N 1
ATOM 704 C CA . PRO A 1 127 ? -32.454 17.672 -17.310 1.00 40.44 106 PRO A CA 1
ATOM 705 C C . PRO A 1 127 ? -32.020 17.561 -15.843 1.00 37.71 106 PRO A C 1
ATOM 706 O O . PRO A 1 127 ? -32.848 17.581 -14.927 1.00 34.52 106 PRO A O 1
ATOM 710 N N . PHE A 1 128 ? -30.710 17.374 -15.645 1.00 34.72 107 PHE A N 1
ATOM 711 C CA . PHE A 1 128 ? -30.145 17.091 -14.337 1.00 34.94 107 PHE A CA 1
ATOM 712 C C . PHE A 1 128 ? -28.834 17.852 -14.215 1.00 31.95 107 PHE A C 1
ATOM 713 O O . PHE A 1 128 ? -27.999 17.789 -15.110 1.00 30.99 107 PHE A O 1
ATOM 721 N N . VAL A 1 129 ? -28.683 18.608 -13.125 1.00 32.67 108 VAL A N 1
ATOM 722 C CA . VAL A 1 129 ? -27.438 19.321 -12.875 1.00 35.86 108 VAL A CA 1
ATOM 723 C C . VAL A 1 129 ? -26.759 18.679 -11.668 1.00 32.88 108 VAL A C 1
ATOM 724 O O . VAL A 1 129 ? -27.344 18.609 -10.593 1.00 30.82 108 VAL A O 1
ATOM 728 N N . ALA A 1 130 ? -25.519 18.231 -11.853 1.00 30.31 109 ALA A N 1
ATOM 729 C CA . ALA A 1 130 ? -24.794 17.575 -10.784 1.00 32.29 109 ALA A CA 1
ATOM 730 C C . ALA A 1 130 ? -23.796 18.568 -10.219 1.00 31.41 109 ALA A C 1
ATOM 731 O O . ALA A 1 130 ? -22.912 19.017 -10.935 1.00 35.62 109 ALA A O 1
ATOM 733 N N . VAL A 1 131 ? -23.959 18.907 -8.941 1.00 32.77 110 VAL A N 1
ATOM 734 C CA . VAL A 1 131 ? -23.025 19.788 -8.266 1.00 32.75 110 VAL A CA 1
ATOM 735 C C . VAL A 1 131 ? -21.944 18.918 -7.642 1.00 31.02 110 VAL A C 1
ATOM 736 O O . VAL A 1 131 ? -22.223 18.102 -6.777 1.00 31.71 110 VAL A O 1
ATOM 740 N N . VAL A 1 132 ? -20.714 19.127 -8.088 1.00 34.71 111 VAL A N 1
ATOM 741 C CA . VAL A 1 132 ? -19.587 18.273 -7.767 1.00 36.88 111 VAL A CA 1
ATOM 742 C C . VAL A 1 132 ? -18.435 19.173 -7.338 1.00 36.82 111 VAL A C 1
ATOM 743 O O . VAL A 1 132 ? -18.527 20.388 -7.487 1.00 34.50 111 VAL A O 1
ATOM 747 N N . ASP A 1 133 ? -17.368 18.566 -6.810 1.00 35.62 112 ASP A N 1
ATOM 748 C CA . ASP A 1 133 ? -16.140 19.282 -6.501 1.00 34.21 112 ASP A CA 1
ATOM 749 C C . ASP A 1 133 ? -14.983 18.593 -7.227 1.00 35.05 112 ASP A C 1
ATOM 750 O O . ASP A 1 133 ? -15.200 17.601 -7.942 1.00 26.73 112 ASP A O 1
ATOM 755 N N . LEU A 1 134 ? -13.763 19.131 -7.028 1.00 38.87 113 LEU A N 1
ATOM 756 C CA . LEU A 1 134 ? -12.566 18.671 -7.732 1.00 40.01 113 LEU A CA 1
ATOM 757 C C . LEU A 1 134 ? -12.012 17.354 -7.181 1.00 39.06 113 LEU A C 1
ATOM 758 O O . LEU A 1 134 ? -11.094 16.791 -7.777 1.00 42.18 113 LEU A O 1
ATOM 763 N N . LYS A 1 135 ? -12.514 16.877 -6.036 1.00 38.96 114 LYS A N 1
ATOM 764 C CA . LYS A 1 135 ? -12.024 15.627 -5.457 1.00 39.96 114 LYS A CA 1
ATOM 765 C C . LYS A 1 135 ? -12.704 14.409 -6.077 1.00 36.10 114 LYS A C 1
ATOM 766 O O . LYS A 1 135 ? -12.255 13.293 -5.859 1.00 38.49 114 LYS A O 1
ATOM 772 N N . GLN A 1 136 ? -13.787 14.615 -6.832 1.00 37.23 115 GLN A N 1
ATOM 773 C CA . GLN A 1 136 ? -14.579 13.521 -7.372 1.00 37.62 115 GLN A CA 1
ATOM 774 C C . GLN A 1 136 ? -13.677 12.587 -8.178 1.00 37.31 115 GLN A C 1
ATOM 775 O O . GLN A 1 136 ? -12.810 13.039 -8.919 1.00 41.60 115 GLN A O 1
ATOM 781 N N . SER A 1 137 ? -13.867 11.277 -7.981 1.00 33.73 116 SER A N 1
ATOM 782 C CA . SER A 1 137 ? -13.306 10.257 -8.851 1.00 34.42 116 SER A CA 1
ATOM 783 C C . SER A 1 137 ? -13.564 10.598 -10.321 1.00 35.81 116 SER A C 1
ATOM 784 O O . SER A 1 137 ? -14.714 10.737 -10.743 1.00 32.58 116 SER A O 1
ATOM 787 N N . PRO A 1 138 ? -12.503 10.704 -11.155 1.00 37.58 117 PRO A N 1
ATOM 788 C CA . PRO A 1 138 ? -12.669 10.880 -12.599 1.00 34.57 117 PRO A CA 1
ATOM 789 C C . PRO A 1 138 ? -13.559 9.835 -13.265 1.00 32.37 117 PRO A C 1
ATOM 790 O O . PRO A 1 138 ? -14.329 10.169 -14.159 1.00 34.59 117 PRO A O 1
ATOM 794 N N . VAL A 1 139 ? -13.478 8.566 -12.840 1.00 31.21 118 VAL A N 1
ATOM 795 C CA . VAL A 1 139 ? -14.310 7.546 -13.467 1.00 31.79 118 VAL A CA 1
ATOM 796 C C . VAL A 1 139 ? -15.780 7.870 -13.206 1.00 32.40 118 VAL A C 1
ATOM 797 O O . VAL A 1 139 ? -16.617 7.779 -14.104 1.00 35.07 118 VAL A O 1
ATOM 801 N N . ILE A 1 140 ? -16.108 8.2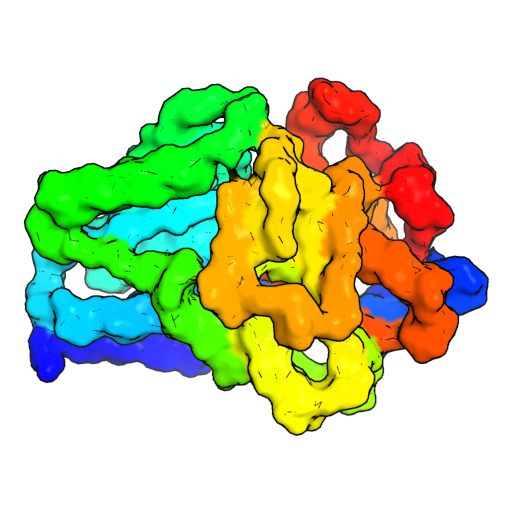40 -11.969 1.00 32.73 119 ILE A N 1
ATOM 802 C CA . ILE A 1 140 ? -17.495 8.517 -11.642 1.00 31.38 119 ILE A CA 1
ATOM 803 C C . ILE A 1 140 ? -17.937 9.792 -12.364 1.00 33.16 119 ILE A C 1
ATOM 804 O O . ILE A 1 140 ? -19.078 9.891 -12.802 1.00 30.70 119 ILE A O 1
ATOM 809 N N . GLN A 1 141 ? -17.041 10.779 -12.467 1.00 36.53 120 GLN A N 1
ATOM 810 C CA . GLN A 1 141 ? -17.371 12.026 -13.138 1.00 37.71 120 GLN A CA 1
ATOM 811 C C . GLN A 1 141 ? -17.677 11.760 -14.611 1.00 37.16 120 GLN A C 1
ATOM 812 O O . GLN A 1 141 ? -18.594 12.363 -15.157 1.00 33.92 120 GLN A O 1
ATOM 818 N N . ALA A 1 142 ? -16.934 10.830 -15.231 1.00 37.57 121 ALA A N 1
ATOM 819 C CA . ALA A 1 142 ? -17.109 10.505 -16.641 1.00 35.72 121 ALA A CA 1
ATOM 820 C C . ALA A 1 142 ? -18.443 9.806 -16.869 1.00 37.59 121 ALA A C 1
ATOM 821 O O . ALA A 1 142 ? -19.063 10.032 -17.903 1.00 40.46 121 ALA A O 1
ATOM 823 N N . ALA A 1 143 ? -18.864 8.940 -15.927 1.00 37.65 122 ALA A N 1
ATOM 824 C CA . ALA A 1 143 ? -20.144 8.243 -16.025 1.00 36.42 122 ALA A CA 1
ATOM 825 C C . ALA A 1 143 ? -21.315 9.222 -15.854 1.00 37.98 122 ALA A C 1
ATOM 826 O O . ALA A 1 143 ? -22.391 8.982 -16.392 1.00 42.60 122 ALA A O 1
ATOM 828 N N . ILE A 1 144 ? -21.123 10.317 -15.101 1.00 41.01 123 ILE A N 1
ATOM 829 C CA . ILE A 1 144 ? -22.148 11.351 -14.959 1.00 43.17 123 ILE A CA 1
ATOM 830 C C . ILE A 1 144 ? -22.311 12.152 -16.261 1.00 42.37 123 ILE A C 1
ATOM 831 O O . ILE A 1 144 ? -23.440 12.413 -16.682 1.00 36.60 123 ILE A O 1
ATOM 836 N N . GLU A 1 145 ? -21.191 12.563 -16.879 1.00 42.61 124 GLU A N 1
ATOM 837 C CA . GLU A 1 145 ? -21.215 13.312 -18.132 1.00 47.04 124 GLU A CA 1
ATOM 838 C C . GLU A 1 145 ? -21.858 12.480 -19.244 1.00 42.28 124 GLU A C 1
ATOM 839 O O . GLU A 1 145 ? -22.699 12.970 -19.991 1.00 42.95 124 GLU A O 1
ATOM 845 N N . ALA A 1 146 ? -21.492 11.199 -19.305 1.00 39.45 125 ALA A N 1
ATOM 846 C CA . ALA A 1 146 ? -21.989 10.271 -20.308 1.00 39.17 125 ALA A CA 1
ATOM 847 C C . ALA A 1 146 ? -23.508 10.081 -20.219 1.00 39.56 125 ALA A C 1
ATOM 848 O O . ALA A 1 146 ? -24.129 9.564 -21.146 1.00 35.02 125 ALA A O 1
ATOM 850 N N . ASN A 1 147 ? -24.104 10.454 -19.081 1.00 39.46 126 ASN A N 1
ATOM 851 C CA . ASN A 1 147 ? -25.548 10.365 -18.896 1.00 38.80 126 ASN A CA 1
ATOM 852 C C . ASN A 1 147 ? -26.189 11.695 -19.293 1.00 38.27 126 ASN A C 1
ATOM 853 O O . ASN A 1 147 ? -27.398 11.865 -19.176 1.00 39.26 126 ASN A O 1
ATOM 858 N N . GLY A 1 148 ? -25.355 12.655 -19.706 1.00 42.03 127 GLY A N 1
ATOM 859 C CA . GLY A 1 148 ? -25.829 13.898 -20.289 1.00 46.66 127 GLY A CA 1
ATOM 860 C C . GLY A 1 148 ? -26.225 14.926 -19.235 1.00 49.96 127 GLY A C 1
ATOM 861 O O . GLY A 1 148 ? -26.957 15.862 -19.549 1.00 52.35 127 GLY A O 1
ATOM 862 N N . ALA A 1 149 ? -25.720 14.767 -18.002 1.00 47.95 128 ALA A N 1
ATOM 863 C CA . ALA A 1 149 ? -25.987 15.721 -16.936 1.00 46.05 128 ALA A CA 1
ATOM 864 C C . ALA A 1 149 ? -25.143 16.974 -17.151 1.00 46.24 128 ALA A C 1
ATOM 865 O O . ALA A 1 149 ? -24.120 16.917 -17.831 1.00 41.66 128 ALA A O 1
ATOM 867 N N . ARG A 1 150 ? -25.574 18.103 -16.571 1.00 46.81 129 ARG A N 1
ATOM 868 C CA . ARG A 1 150 ? -24.712 19.276 -16.515 1.00 48.19 129 ARG A CA 1
ATOM 869 C C . ARG A 1 150 ? -23.922 19.231 -15.208 1.00 44.86 129 ARG A C 1
ATOM 870 O O . ARG A 1 150 ? -24.523 19.156 -14.144 1.00 42.02 129 ARG A O 1
ATOM 878 N N . LEU A 1 151 ? -22.585 19.247 -15.314 1.00 43.52 130 LEU A N 1
ATOM 879 C CA . LEU A 1 151 ? -21.693 19.366 -14.171 1.00 45.49 130 LEU A CA 1
ATOM 880 C C . LEU A 1 151 ? -21.467 20.826 -13.793 1.00 45.69 130 LEU A C 1
ATOM 881 O O . LEU A 1 151 ? -20.875 21.573 -14.573 1.00 41.74 130 LEU A O 1
ATOM 886 N N . GLU A 1 152 ? -21.868 21.179 -12.562 1.00 45.20 131 GLU A N 1
ATOM 887 C CA . GLU A 1 152 ? -21.445 22.409 -11.912 1.00 47.55 131 GLU A CA 1
ATOM 888 C C . GLU A 1 152 ? -20.303 22.106 -10.952 1.00 45.68 131 GLU A C 1
ATOM 889 O O . GLU A 1 152 ? -20.539 21.684 -9.830 1.00 50.87 131 GLU A O 1
ATOM 895 N N . VAL A 1 153 ? -19.068 22.321 -11.400 1.00 45.01 132 VAL A N 1
ATOM 896 C CA . VAL A 1 153 ? -17.904 22.082 -10.566 1.00 45.34 132 VAL A CA 1
ATOM 897 C C . VAL A 1 153 ? -17.722 23.254 -9.605 1.00 48.35 132 VAL A C 1
ATOM 898 O O . VAL A 1 153 ? -17.940 24.410 -9.964 1.00 52.63 132 VAL A O 1
ATOM 902 N N . VAL A 1 154 ? -17.314 22.917 -8.382 1.00 49.85 133 VAL A N 1
ATOM 903 C CA . VAL A 1 154 ? -17.028 23.865 -7.319 1.00 49.78 133 VAL A CA 1
ATOM 904 C C . VAL A 1 154 ? -15.508 23.911 -7.171 1.00 52.62 133 VAL A C 1
ATOM 905 O O . VAL A 1 154 ? -14.849 22.873 -7.245 1.00 55.37 133 VAL A O 1
ATOM 909 N N . ARG A 1 155 ? -14.973 25.122 -6.967 1.00 55.56 134 ARG A N 1
ATOM 910 C CA . ARG A 1 155 ? -13.560 25.415 -7.179 1.00 58.56 134 ARG A CA 1
ATOM 911 C C . ARG A 1 155 ? -12.754 25.272 -5.886 1.00 52.92 134 ARG A C 1
ATOM 912 O O . ARG A 1 155 ? -11.569 25.610 -5.874 1.00 51.41 134 ARG A O 1
ATOM 920 N N . THR A 1 156 ? -13.382 24.768 -4.811 1.00 49.56 135 THR A N 1
ATOM 921 C CA . THR A 1 156 ? -12.697 24.560 -3.542 1.00 51.17 135 THR A CA 1
ATOM 922 C C . THR A 1 156 ? -11.398 23.779 -3.762 1.00 51.96 135 THR A C 1
ATOM 923 O O . THR A 1 156 ? -11.420 22.728 -4.400 1.00 48.38 135 THR A O 1
ATOM 927 N N . PRO A 1 157 ? -10.231 24.280 -3.268 1.00 57.12 136 PRO A N 1
ATOM 928 C CA . PRO A 1 157 ? -8.940 23.627 -3.500 1.00 57.87 136 PRO A CA 1
ATOM 929 C C . PRO A 1 157 ? -8.785 22.340 -2.695 1.00 62.15 136 PRO A C 1
ATOM 930 O O . PRO A 1 157 ? -8.995 22.340 -1.487 1.00 62.61 136 PRO A O 1
ATOM 934 N N . ALA A 1 158 ? -8.427 21.252 -3.390 1.00 72.63 137 ALA A N 1
ATOM 935 C CA . ALA A 1 158 ? -8.240 19.945 -2.779 1.00 76.11 137 ALA A CA 1
ATOM 936 C C . ALA A 1 158 ? -7.296 20.080 -1.585 1.00 76.53 137 ALA A C 1
ATOM 937 O O . ALA A 1 158 ? -6.130 20.414 -1.772 1.00 78.08 137 ALA A O 1
ATOM 939 N N . ALA A 1 159 ? -7.845 19.843 -0.381 1.00 73.99 138 ALA A N 1
ATOM 940 C CA . ALA A 1 159 ? -7.168 19.966 0.907 1.00 74.22 138 ALA A CA 1
ATOM 941 C C . ALA A 1 159 ? -7.632 21.220 1.665 1.00 71.70 138 ALA A C 1
ATOM 942 O O . ALA A 1 159 ? -6.999 21.616 2.642 1.00 74.85 138 ALA A O 1
ATOM 944 N N . ALA A 1 160 ? -8.740 21.843 1.223 1.00 62.84 139 ALA A N 1
ATOM 945 C CA . ALA A 1 160 ? -9.620 22.613 2.097 1.00 54.96 139 ALA A CA 1
ATOM 946 C C . ALA A 1 160 ? -10.611 21.641 2.742 1.00 50.43 139 ALA A C 1
ATOM 947 O O . ALA A 1 160 ? -10.610 20.460 2.405 1.00 55.86 139 ALA A O 1
ATOM 949 N N . THR A 1 161 ? -11.454 22.115 3.668 1.00 46.13 140 THR A N 1
ATOM 950 C CA . THR A 1 161 ? -12.397 21.240 4.353 1.00 41.72 140 THR A CA 1
ATOM 951 C C . THR A 1 161 ? -13.855 21.673 4.145 1.00 39.21 140 THR A C 1
ATOM 952 O O . THR A 1 161 ? -14.742 21.163 4.835 1.00 37.86 140 THR A O 1
ATOM 956 N N . THR A 1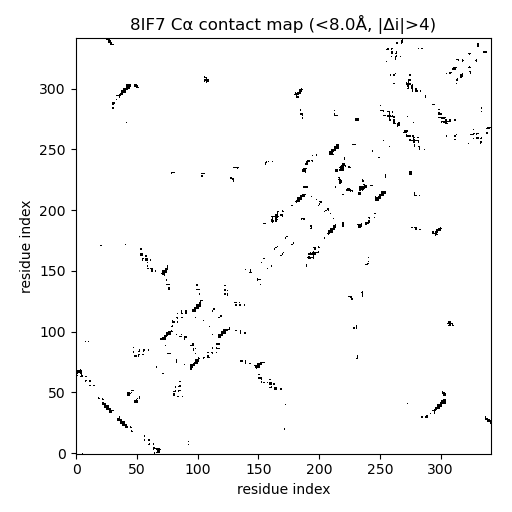 162 ? -14.127 22.528 3.144 1.00 38.89 141 THR A N 1
ATOM 957 C CA . THR A 1 162 ? -15.432 23.166 2.997 1.00 41.48 141 THR A CA 1
ATOM 958 C C . THR A 1 162 ? -16.178 22.670 1.756 1.00 40.89 141 THR A C 1
ATOM 959 O O . THR A 1 162 ? -17.225 23.223 1.407 1.00 42.01 141 THR A O 1
ATOM 963 N N . HIS A 1 163 ? -15.661 21.606 1.130 1.00 40.84 142 HIS A N 1
ATOM 964 C CA . HIS A 1 163 ? -16.133 21.118 -0.162 1.00 41.32 142 HIS A CA 1
ATOM 965 C C . HIS A 1 163 ? -17.642 20.900 -0.137 1.00 38.47 142 HIS A C 1
ATOM 966 O O . HIS A 1 163 ? -18.359 21.399 -1.005 1.00 37.47 142 HIS A O 1
ATOM 973 N N . LEU A 1 164 ? -18.107 20.160 0.869 1.00 35.20 143 LEU A N 1
ATOM 974 C CA . LEU A 1 164 ? -19.515 19.814 0.980 1.00 38.95 143 LEU A CA 1
ATOM 975 C C . LEU A 1 164 ? -20.402 21.043 1.194 1.00 43.55 143 LEU A C 1
ATOM 976 O O . LEU A 1 164 ? -21.515 21.116 0.648 1.00 43.10 143 LEU A O 1
ATOM 981 N N . LEU A 1 165 ? -19.930 21.980 2.028 1.00 45.27 144 LEU A N 1
ATOM 982 C CA . LEU A 1 165 ? -20.713 23.151 2.398 1.00 48.86 144 LEU A CA 1
ATOM 983 C C . LEU A 1 165 ? -20.793 24.065 1.176 1.00 42.84 144 LEU A C 1
ATOM 984 O O . LEU A 1 165 ? -21.822 24.672 0.921 1.00 39.11 144 LEU A O 1
ATOM 989 N N . ASP A 1 166 ? -19.699 24.093 0.405 1.00 43.25 145 ASP A N 1
ATOM 990 C CA . ASP A 1 166 ? -19.585 24.876 -0.814 1.00 43.54 145 ASP A CA 1
ATOM 991 C C . ASP A 1 166 ? -20.503 24.283 -1.876 1.00 48.95 145 ASP A C 1
ATOM 992 O O . ASP A 1 166 ? -21.090 25.022 -2.662 1.00 53.74 145 ASP A O 1
ATOM 997 N N . ARG A 1 167 ? -20.624 22.945 -1.896 1.00 47.08 146 ARG A N 1
ATOM 998 C CA . ARG A 1 167 ? -21.524 22.282 -2.828 1.00 43.63 146 ARG A CA 1
ATOM 999 C C . ARG A 1 167 ? -22.969 22.641 -2.492 1.00 41.46 146 ARG A C 1
ATOM 1000 O O . ARG A 1 167 ? -23.697 23.053 -3.389 1.00 39.84 146 ARG A O 1
ATOM 1008 N N . LEU A 1 168 ? -23.372 22.474 -1.219 1.00 42.52 147 LEU A N 1
ATOM 1009 C CA . LEU A 1 168 ? -24.714 22.821 -0.762 1.00 43.55 147 LEU A CA 1
ATOM 1010 C C . LEU A 1 168 ? -25.008 24.298 -1.026 1.00 48.74 147 LEU A C 1
ATOM 1011 O O . LEU A 1 168 ? -26.133 24.672 -1.354 1.00 50.36 147 LEU A O 1
ATOM 1016 N N . ASP A 1 169 ? -23.979 25.126 -0.861 1.00 51.72 148 ASP A N 1
ATOM 1017 C CA . ASP A 1 169 ? -24.053 26.553 -1.108 1.00 58.70 148 ASP A CA 1
ATOM 1018 C C . ASP A 1 169 ? -24.470 26.807 -2.554 1.00 58.03 148 ASP A C 1
ATOM 1019 O O . ASP A 1 169 ? -25.379 27.588 -2.817 1.00 63.21 148 ASP A O 1
ATOM 1024 N N . ARG A 1 170 ? -23.795 26.113 -3.478 1.00 60.32 149 ARG A N 1
ATOM 1025 C CA . ARG A 1 170 ? -23.943 26.297 -4.915 1.00 53.36 149 ARG A CA 1
ATOM 1026 C C . ARG A 1 170 ? -25.259 25.713 -5.417 1.00 51.04 149 ARG A C 1
ATOM 1027 O O . ARG A 1 170 ? -25.773 26.171 -6.436 1.00 46.35 149 ARG A O 1
ATOM 1035 N N . VAL A 1 171 ? -25.756 24.679 -4.722 1.00 46.32 150 VAL A N 1
ATOM 1036 C CA . VAL A 1 171 ? -27.037 24.067 -5.039 1.00 49.20 150 VAL A CA 1
ATOM 1037 C C . VAL A 1 171 ? -28.157 25.075 -4.804 1.00 51.18 150 VAL A C 1
ATOM 1038 O O . VAL A 1 171 ? -29.106 25.125 -5.576 1.00 47.24 150 VAL A O 1
ATOM 1042 N N . ARG A 1 172 ? -28.056 25.838 -3.709 1.00 56.80 151 ARG A N 1
ATOM 1043 C CA . ARG A 1 172 ? -29.083 26.796 -3.335 1.00 58.55 151 ARG A CA 1
ATOM 1044 C C . ARG A 1 172 ? -29.078 27.966 -4.315 1.00 57.41 151 ARG A C 1
ATOM 1045 O O . ARG A 1 172 ? -30.136 28.424 -4.727 1.00 56.94 151 ARG A O 1
ATOM 1053 N N . LYS A 1 173 ? -27.892 28.408 -4.743 1.00 64.41 152 LYS A N 1
ATOM 1054 C CA . LYS A 1 173 ? -27.797 29.403 -5.801 1.00 69.80 152 LYS A CA 1
ATOM 1055 C C . LYS A 1 173 ? -28.502 28.912 -7.065 1.00 74.02 152 LYS A C 1
ATOM 1056 O O . LYS A 1 173 ? -29.185 29.687 -7.729 1.00 81.24 152 LYS A O 1
ATOM 1062 N N . LEU A 1 174 ? -28.349 27.627 -7.403 1.00 73.05 153 LEU A N 1
ATOM 1063 C CA . LEU A 1 174 ? -28.916 27.110 -8.642 1.00 72.09 153 LEU A CA 1
ATOM 1064 C C . LEU A 1 174 ? -30.435 26.949 -8.540 1.00 62.90 153 LEU A C 1
ATOM 1065 O O . LEU A 1 174 ? -31.116 27.173 -9.534 1.00 52.41 153 LEU A O 1
ATOM 1070 N N . VAL A 1 175 ? -30.956 26.569 -7.361 1.00 61.50 154 VAL A N 1
ATOM 1071 C CA . VAL A 1 175 ? -32.390 26.385 -7.162 1.00 66.07 154 VAL A CA 1
ATOM 1072 C C . VAL A 1 175 ? -33.118 27.720 -7.339 1.00 71.40 154 VAL A C 1
ATOM 1073 O O . VAL A 1 175 ? -34.216 27.753 -7.894 1.00 70.36 154 VAL A O 1
ATOM 1077 N N . ALA A 1 176 ? -32.510 28.812 -6.855 1.00 73.08 155 ALA A N 1
ATOM 1078 C CA . ALA A 1 176 ? -33.050 30.147 -7.055 1.00 69.64 155 ALA A CA 1
ATOM 1079 C C . ALA A 1 176 ? -32.985 30.513 -8.540 1.00 72.00 155 ALA A C 1
ATOM 1080 O O . ALA A 1 176 ? -34.004 30.855 -9.129 1.00 64.68 155 ALA A O 1
ATOM 1082 N N . GLU A 1 177 ? -31.794 30.375 -9.144 1.00 73.20 156 GLU A N 1
ATOM 1083 C CA . GLU A 1 177 ? -31.498 30.906 -10.468 1.00 68.45 156 GLU A CA 1
ATOM 1084 C C . GLU A 1 177 ? -32.091 30.075 -11.606 1.00 72.63 156 GLU A C 1
ATOM 1085 O O . GLU A 1 177 ? -31.831 30.390 -12.766 1.00 75.53 156 GLU A O 1
ATOM 1091 N N . ILE A 1 178 ? -32.846 29.008 -11.308 1.00 73.69 157 ILE A N 1
ATOM 1092 C CA . ILE A 1 178 ? -33.367 28.143 -12.359 1.00 71.60 157 ILE A CA 1
ATOM 1093 C C . ILE A 1 178 ? -34.836 27.834 -12.076 1.00 72.62 157 ILE A C 1
ATOM 1094 O O . ILE A 1 178 ? -35.154 27.214 -11.064 1.00 72.00 157 ILE A O 1
ATOM 1099 N N . PRO A 1 179 ? -35.774 28.257 -12.961 1.00 75.07 158 PRO A N 1
ATOM 1100 C CA . PRO A 1 179 ? -37.187 27.909 -12.819 1.00 72.43 158 PRO A CA 1
ATOM 1101 C C . PRO A 1 179 ? -37.394 26.424 -13.113 1.00 69.22 158 PRO A C 1
ATOM 1102 O O . PRO A 1 179 ? -36.621 25.818 -13.856 1.00 62.94 158 PRO A O 1
ATOM 1106 N N . GLY A 1 180 ? -38.432 25.849 -12.499 1.00 62.89 159 GLY A N 1
ATOM 1107 C CA . GLY A 1 180 ? -38.644 24.416 -12.528 1.00 64.72 159 GLY A CA 1
ATOM 1108 C C . GLY A 1 180 ? -37.773 23.665 -11.517 1.00 65.39 159 GLY A C 1
ATOM 1109 O O . GLY A 1 180 ? -38.162 22.579 -11.097 1.00 69.97 159 GLY A O 1
ATOM 1110 N N . ALA A 1 181 ? -36.630 24.252 -11.105 1.00 60.19 160 ALA A N 1
ATOM 1111 C CA . ALA A 1 181 ? -35.578 23.522 -10.400 1.00 58.61 160 ALA A CA 1
ATOM 1112 C C . ALA A 1 181 ? -36.103 22.866 -9.120 1.00 52.97 160 ALA A C 1
ATOM 1113 O O . ALA A 1 181 ? -36.909 23.444 -8.396 1.00 46.70 160 ALA A O 1
ATOM 1115 N N . VAL A 1 182 ? -35.637 21.631 -8.882 1.00 51.84 161 VAL A N 1
ATOM 1116 C CA . VAL A 1 182 ? -36.138 20.754 -7.835 1.00 49.38 161 VAL A CA 1
ATOM 1117 C C . VAL A 1 182 ? -34.948 20.053 -7.180 1.00 46.68 161 VAL A C 1
ATOM 1118 O O . VAL A 1 182 ? -34.172 19.364 -7.848 1.00 43.93 161 VAL A O 1
ATOM 1122 N N . TRP A 1 183 ? -34.834 20.215 -5.860 1.00 47.60 162 TRP A N 1
ATOM 1123 C CA . TRP A 1 183 ? -33.713 19.691 -5.095 1.00 45.85 162 TRP A CA 1
ATOM 1124 C C . TRP A 1 183 ? -34.210 18.588 -4.160 1.00 39.63 162 TRP A C 1
ATOM 1125 O O . TRP A 1 183 ? -34.954 18.830 -3.213 1.00 43.14 162 TRP A O 1
ATOM 1136 N N . PRO A 1 184 ? -33.850 17.316 -4.424 1.00 35.62 163 PRO A N 1
ATOM 1137 C CA . PRO A 1 184 ? -34.317 16.208 -3.584 1.00 36.79 163 PRO A CA 1
ATOM 1138 C C . PRO A 1 184 ? -33.753 16.224 -2.163 1.00 32.91 163 PRO A C 1
ATOM 1139 O O . PRO A 1 184 ? -34.380 15.698 -1.246 1.00 32.74 163 PRO A O 1
ATOM 1143 N N . ASN A 1 185 ? -32.585 16.846 -2.009 1.00 34.69 164 ASN A N 1
ATOM 1144 C CA . ASN A 1 185 ? -31.915 17.027 -0.727 1.00 34.71 164 ASN A CA 1
ATOM 1145 C C . ASN A 1 185 ? -31.629 15.670 -0.083 1.00 30.87 164 ASN A C 1
ATOM 1146 O O . ASN A 1 185 ? -32.295 15.301 0.889 1.00 26.63 164 ASN A O 1
ATOM 1151 N N . GLN A 1 186 ? -30.609 14.957 -0.591 1.00 27.88 165 GLN A N 1
ATOM 1152 C CA . GLN A 1 186 ? -30.223 13.660 -0.019 1.00 29.14 165 GLN A CA 1
ATOM 1153 C C . GLN A 1 186 ? -29.819 13.777 1.460 1.00 26.23 165 GLN A C 1
ATOM 1154 O O . GLN A 1 186 ? -29.923 12.809 2.217 1.00 25.23 165 GLN A O 1
ATOM 1160 N N . TYR A 1 187 ? -29.387 14.981 1.870 1.00 27.61 166 TYR A N 1
ATOM 1161 C CA . TYR A 1 187 ? -28.773 15.216 3.171 1.00 27.47 166 TYR A CA 1
ATOM 1162 C C . TYR A 1 187 ? -29.832 15.237 4.270 1.00 29.49 166 TYR A C 1
ATOM 1163 O O . TYR A 1 187 ? -29.577 14.777 5.387 1.00 29.18 166 TYR A O 1
ATOM 1172 N N . GLU A 1 188 ? -31.033 15.716 3.931 1.00 32.92 167 GLU A N 1
ATOM 1173 C CA . GLU A 1 188 ? -32.098 15.859 4.915 1.00 35.74 167 GLU A CA 1
ATOM 1174 C C . GLU A 1 188 ? -33.378 15.122 4.528 1.00 34.17 167 GLU A C 1
ATOM 1175 O O . GLU A 1 188 ? -34.262 14.994 5.366 1.00 36.23 167 GLU A O 1
ATOM 1181 N N . ASN A 1 189 ? -33.494 14.640 3.283 1.00 35.56 168 ASN A N 1
ATOM 1182 C CA . ASN A 1 189 ? -34.730 14.027 2.812 1.00 33.05 168 ASN A CA 1
ATOM 1183 C C . ASN A 1 189 ? -34.829 12.617 3.392 1.00 33.54 168 ASN A C 1
ATOM 1184 O O . ASN A 1 189 ? -34.053 11.712 3.076 1.00 35.80 168 ASN A O 1
ATOM 1189 N N . ASP A 1 190 ? -35.858 12.424 4.209 1.00 34.86 169 ASP A N 1
ATOM 1190 C CA . ASP A 1 190 ? -36.063 11.190 4.938 1.00 33.46 169 ASP A CA 1
ATOM 1191 C C . ASP A 1 190 ? -36.269 10.003 3.992 1.00 32.46 169 ASP A C 1
ATOM 1192 O O . ASP A 1 190 ? -36.206 8.842 4.416 1.00 29.93 169 ASP A O 1
ATOM 1197 N N . ALA A 1 191 ? -36.516 10.279 2.702 1.00 30.92 170 ALA A N 1
ATOM 1198 C CA . ALA A 1 191 ? -36.656 9.198 1.730 1.00 32.50 170 ALA A CA 1
ATOM 1199 C C . ALA A 1 191 ? -35.358 8.372 1.622 1.00 30.25 170 ALA A C 1
ATOM 1200 O O . ALA A 1 191 ? -35.411 7.182 1.289 1.00 29.73 170 ALA A O 1
ATOM 1202 N N . ASN A 1 192 ? -34.205 9.023 1.889 1.00 29.58 171 ASN A N 1
ATOM 1203 C CA . ASN A 1 192 ? -32.876 8.418 1.885 1.00 28.84 171 ASN A CA 1
ATOM 1204 C C . ASN A 1 192 ? -32.818 7.294 2.925 1.00 30.20 171 ASN A C 1
ATOM 1205 O O . ASN A 1 192 ? -32.654 6.127 2.576 1.00 27.23 171 ASN A O 1
ATOM 1210 N N . ARG A 1 193 ? -32.979 7.627 4.196 1.00 30.85 172 ARG A N 1
ATOM 1211 C CA . ARG A 1 193 ? -32.966 6.598 5.261 1.00 34.41 172 ARG A CA 1
ATOM 1212 C C . ARG A 1 193 ? -34.080 5.574 5.031 1.00 32.74 172 ARG A C 1
ATOM 1213 O O . ARG A 1 193 ? -33.820 4.389 5.221 1.00 33.48 172 ARG A O 1
ATOM 1221 N N . HIS A 1 194 ? -35.254 6.027 4.596 1.00 32.51 173 HIS A N 1
ATOM 1222 C CA . HIS A 1 194 ? -36.429 5.173 4.470 1.00 32.48 173 HIS A CA 1
ATOM 1223 C C . HIS A 1 194 ? -36.179 4.053 3.463 1.00 26.41 173 HIS A C 1
ATOM 1224 O O . HIS A 1 194 ? -36.457 2.895 3.762 1.00 24.06 173 HIS A O 1
ATOM 1231 N N . VAL A 1 195 ? -35.605 4.379 2.298 1.00 24.74 174 VAL A N 1
ATOM 1232 C CA . VAL A 1 195 ? -35.379 3.337 1.306 1.00 28.11 174 VAL A CA 1
ATOM 1233 C C . VAL A 1 195 ? -34.472 2.231 1.861 1.00 26.79 174 VAL A C 1
ATOM 1234 O O . VAL A 1 195 ? -34.733 1.058 1.604 1.00 28.30 174 VAL A O 1
ATOM 1238 N N . HIS A 1 196 ? -33.449 2.581 2.663 1.00 25.77 175 HIS A N 1
ATOM 1239 C CA . HIS A 1 196 ? -32.509 1.598 3.203 1.00 24.00 175 HIS A CA 1
ATOM 1240 C C . HIS A 1 196 ? -33.179 0.787 4.320 1.00 24.84 175 HIS A C 1
ATOM 1241 O O . HIS A 1 196 ? -32.930 -0.402 4.473 1.00 24.77 175 HIS A O 1
ATOM 1248 N N . GLU A 1 197 ? -34.069 1.425 5.088 1.00 25.31 176 GLU A N 1
ATOM 1249 C CA . GLU A 1 197 ? -34.854 0.720 6.083 1.00 24.95 176 GLU A CA 1
ATOM 1250 C C . GLU A 1 197 ? -35.794 -0.292 5.426 1.00 24.95 176 GLU A C 1
ATOM 1251 O O . GLU A 1 197 ? -35.974 -1.376 5.967 1.00 22.64 176 GLU A O 1
ATOM 1257 N N . THR A 1 198 ? -36.407 0.041 4.274 1.00 26.23 177 THR A N 1
ATOM 1258 C CA . THR A 1 198 ? -37.504 -0.795 3.779 1.00 29.65 177 THR A CA 1
ATOM 1259 C C . THR A 1 198 ? -37.107 -1.694 2.611 1.00 30.24 177 THR A C 1
ATOM 1260 O O . THR A 1 198 ? -37.897 -2.535 2.204 1.00 31.99 177 THR A O 1
ATOM 1264 N N . TRP A 1 199 ? -35.918 -1.487 2.042 1.00 29.49 178 TRP A N 1
ATOM 1265 C CA . TRP A 1 199 ? -35.490 -2.232 0.874 1.00 26.03 178 TRP A CA 1
ATOM 1266 C C . TRP A 1 199 ? -34.138 -2.881 1.147 1.00 26.12 178 TRP A C 1
ATOM 1267 O O . TRP A 1 199 ? -34.031 -4.097 1.229 1.00 27.79 178 TRP A O 1
ATOM 1278 N N . THR A 1 200 ? -33.109 -2.060 1.387 1.00 29.26 179 THR A N 1
ATOM 1279 C CA . THR A 1 200 ? -31.755 -2.574 1.536 1.00 26.76 179 THR A CA 1
ATOM 1280 C C . THR A 1 200 ? -31.689 -3.538 2.712 1.00 25.90 179 THR A C 1
ATOM 1281 O O . THR A 1 200 ? -31.166 -4.650 2.604 1.00 24.76 179 THR A O 1
ATOM 1285 N N . ALA A 1 201 ? -32.205 -3.098 3.859 1.00 24.99 180 ALA A N 1
ATOM 1286 C CA . ALA A 1 201 ? -31.994 -3.835 5.088 1.00 23.93 180 ALA A CA 1
ATOM 1287 C C . ALA A 1 201 ? -32.764 -5.157 5.094 1.00 23.05 180 ALA A C 1
ATOM 1288 O O . ALA A 1 201 ? -32.211 -6.163 5.523 1.00 23.77 180 ALA A O 1
ATOM 1290 N N . PRO A 1 202 ? -34.060 -5.234 4.689 1.00 25.38 181 PRO A N 1
ATOM 1291 C CA . PRO A 1 202 ? -34.754 -6.529 4.570 1.00 25.46 181 PRO A CA 1
ATOM 1292 C C . PRO A 1 202 ? -34.131 -7.560 3.619 1.00 25.33 181 PRO A C 1
ATOM 1293 O O . PRO A 1 202 ? -34.109 -8.748 3.929 1.00 26.61 181 PRO A O 1
ATOM 1297 N N . GLU A 1 203 ? -33.626 -7.114 2.464 1.00 26.89 182 GLU A N 1
ATOM 1298 C CA . GLU A 1 203 ? -32.875 -7.980 1.557 1.00 26.21 182 GLU A CA 1
ATOM 1299 C C . GLU A 1 203 ? -31.666 -8.608 2.271 1.00 26.96 182 GLU A C 1
ATOM 1300 O O . GLU A 1 203 ? -31.489 -9.834 2.267 1.00 29.60 182 GLU A O 1
ATOM 1306 N N . ILE A 1 204 ? -30.825 -7.779 2.907 1.00 25.01 183 ILE A N 1
ATOM 1307 C CA . ILE A 1 204 ? -29.689 -8.295 3.669 1.00 25.49 183 ILE A CA 1
ATOM 1308 C C . ILE A 1 204 ? -30.184 -9.279 4.735 1.00 25.29 183 ILE A C 1
ATOM 1309 O O . ILE A 1 204 ? -29.606 -10.346 4.919 1.00 21.85 183 ILE A O 1
ATOM 1314 N N . ASP A 1 205 ? -31.212 -8.864 5.496 1.00 26.59 184 ASP A N 1
ATOM 1315 C CA . ASP A 1 205 ? -31.783 -9.686 6.553 1.00 27.89 184 ASP A CA 1
ATOM 13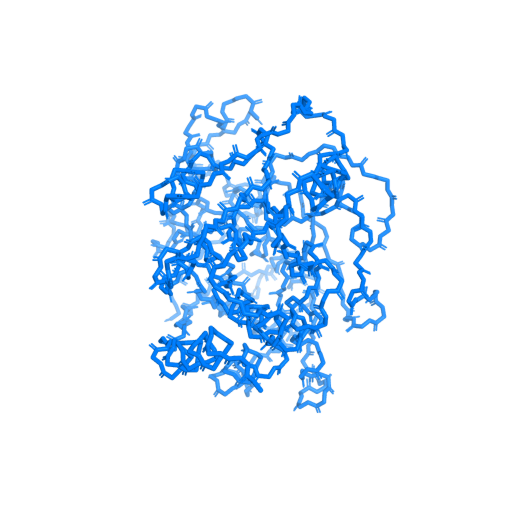16 C C . ASP A 1 205 ? -32.207 -11.037 5.974 1.00 27.05 184 ASP A C 1
ATOM 1317 O O . ASP A 1 205 ? -31.819 -12.081 6.483 1.00 23.40 184 ASP A O 1
ATOM 1322 N N . ARG A 1 206 ? -32.947 -10.996 4.863 1.00 28.78 185 ARG A N 1
ATOM 1323 C CA . ARG A 1 206 ? -33.470 -12.197 4.245 1.00 36.14 185 ARG A CA 1
ATOM 1324 C C . ARG A 1 206 ? -32.327 -13.106 3.795 1.00 38.79 185 ARG A C 1
ATOM 1325 O O . ARG A 1 206 ? -32.472 -14.323 3.910 1.00 39.86 185 ARG A O 1
ATOM 1333 N N . GLN A 1 207 ? -31.210 -12.527 3.293 1.00 34.56 186 GLN A N 1
ATOM 1334 C CA . GLN A 1 207 ? -30.093 -13.317 2.774 1.00 29.01 186 GLN A CA 1
ATOM 1335 C C . GLN A 1 207 ? -29.288 -13.944 3.911 1.00 25.43 186 GLN A C 1
ATOM 1336 O O . GLN A 1 207 ? -28.899 -15.101 3.817 1.00 22.99 186 GLN A O 1
ATOM 1342 N N . VAL A 1 208 ? -28.948 -13.173 4.956 1.00 24.77 187 VAL A N 1
ATOM 1343 C CA . VAL A 1 208 ? -27.936 -13.638 5.897 1.00 25.88 187 VAL A CA 1
ATOM 1344 C C . VAL A 1 208 ? -28.252 -13.173 7.321 1.00 28.13 187 VAL A C 1
ATOM 1345 O O . VAL A 1 208 ? -27.377 -13.232 8.200 1.00 28.22 187 VAL A O 1
ATOM 1349 N N . GLY A 1 209 ? -29.499 -12.764 7.587 1.00 27.41 188 GLY A N 1
ATOM 1350 C CA . GLY A 1 209 ? -29.842 -12.241 8.907 1.00 28.21 188 GLY A CA 1
ATOM 1351 C C . GLY A 1 209 ? -29.678 -13.270 10.023 1.00 26.74 188 GLY A C 1
ATOM 1352 O O . GLY A 1 209 ? -29.324 -12.913 11.144 1.00 27.97 188 GLY A O 1
ATOM 1353 N N . GLY A 1 210 ? -29.909 -14.551 9.711 1.00 26.88 189 GLY A N 1
ATOM 1354 C CA . GLY A 1 210 ? -29.753 -15.606 10.702 1.00 28.62 189 GLY A CA 1
ATOM 1355 C C . GLY A 1 210 ? -28.288 -15.871 11.053 1.00 32.90 189 GLY A C 1
ATOM 1356 O O . GLY A 1 210 ? -28.004 -16.527 12.049 1.00 33.21 189 GLY A O 1
ATOM 1357 N N . GLU A 1 211 ? -27.353 -15.343 10.250 1.00 33.38 190 GLU A N 1
ATOM 1358 C CA . GLU A 1 211 ? -25.947 -15.708 10.337 1.00 33.30 190 GLU A CA 1
ATOM 1359 C C . GLU A 1 211 ? -25.084 -14.537 10.829 1.00 30.53 190 GLU A C 1
ATOM 1360 O O . GLU A 1 211 ? -24.160 -14.712 11.618 1.00 30.09 190 GLU A O 1
ATOM 1366 N N . ALA A 1 212 ? -25.374 -13.334 10.334 1.00 27.10 191 ALA A N 1
ATOM 1367 C CA . ALA A 1 212 ? -24.554 -12.166 10.595 1.00 26.36 191 ALA A CA 1
ATOM 1368 C C . ALA A 1 212 ? -24.692 -11.699 12.045 1.00 26.89 191 ALA A C 1
ATOM 1369 O O . ALA A 1 212 ? -25.771 -11.288 12.461 1.00 31.21 191 ALA A O 1
ATOM 1371 N N . GLN A 1 213 ? -23.577 -11.717 12.781 1.00 23.72 192 GLN A N 1
ATOM 1372 C CA . GLN A 1 213 ? -23.513 -11.231 14.145 1.00 24.24 192 GLN A CA 1
ATOM 1373 C C . GLN A 1 213 ? -23.287 -9.720 14.173 1.00 23.73 192 GLN A C 1
ATOM 1374 O O . GLN A 1 213 ? -23.607 -9.081 15.171 1.00 24.33 192 GLN A O 1
ATOM 1380 N N . ALA A 1 214 ? -22.804 -9.142 13.063 1.00 21.85 193 ALA A N 1
ATOM 1381 C CA . ALA A 1 214 ? -22.576 -7.706 12.973 1.00 20.21 193 ALA A CA 1
ATOM 1382 C C . ALA A 1 214 ? -22.735 -7.250 11.536 1.00 19.45 193 ALA A C 1
ATOM 1383 O O . ALA A 1 214 ? -22.679 -8.065 10.607 1.00 20.33 193 ALA A O 1
ATOM 1385 N N . VAL A 1 215 ? -23.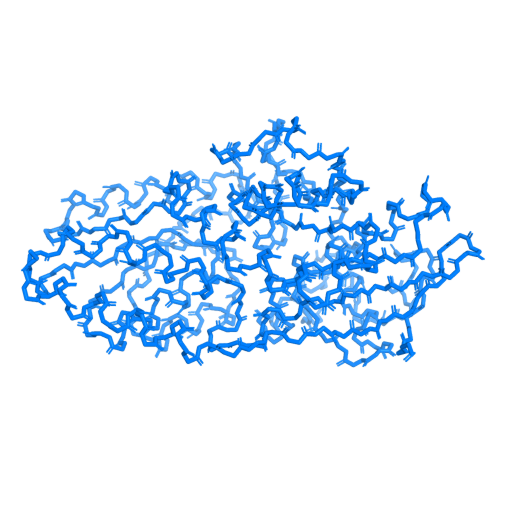032 -5.954 11.400 1.00 19.33 194 VAL A N 1
ATOM 1386 C CA . VAL A 1 215 ? -23.099 -5.276 10.123 1.00 20.55 194 VAL A CA 1
ATOM 1387 C C . VAL A 1 215 ? -22.274 -4.001 10.193 1.00 20.34 194 VAL A C 1
ATOM 1388 O O . VAL A 1 215 ? -22.509 -3.154 11.075 1.00 19.71 194 VAL A O 1
ATOM 1392 N N . PHE A 1 216 ? -21.374 -3.860 9.206 1.00 18.86 195 PHE A N 1
ATOM 1393 C CA . PHE A 1 216 ? -20.483 -2.717 9.093 1.00 16.56 195 PHE A CA 1
ATOM 1394 C C . PHE A 1 216 ? -20.929 -1.865 7.915 1.00 15.30 195 PHE A C 1
ATOM 1395 O O . PHE A 1 216 ? -21.121 -2.364 6.804 1.00 13.93 195 PHE A O 1
ATOM 1403 N N . VAL A 1 217 ? -21.053 -0.569 8.174 1.00 14.37 196 VAL A N 1
ATOM 1404 C CA . VAL A 1 217 ? -21.604 0.365 7.224 1.00 15.40 196 VAL A CA 1
ATOM 1405 C C . VAL A 1 217 ? -20.820 1.677 7.258 1.00 16.52 196 VAL A C 1
ATOM 1406 O O . VAL A 1 217 ? -20.730 2.332 8.310 1.00 15.94 196 VAL A O 1
ATOM 1410 N N . ALA A 1 218 ? -20.346 2.090 6.081 1.00 16.10 197 ALA A N 1
ATOM 1411 C CA . ALA A 1 218 ? -19.737 3.395 5.896 1.00 17.02 197 ALA A CA 1
ATOM 1412 C C . ALA A 1 218 ? -20.790 4.507 5.910 1.00 19.45 197 ALA A C 1
ATOM 1413 O O . ALA A 1 218 ? -21.886 4.359 5.363 1.00 17.96 197 ALA A O 1
ATOM 1415 N N . VAL A 1 219 ? -20.379 5.684 6.417 1.00 21.38 198 VAL A N 1
ATOM 1416 C CA . VAL A 1 219 ? -21.252 6.840 6.551 1.00 22.76 198 VAL A CA 1
ATOM 1417 C C . VAL A 1 219 ? -20.712 8.014 5.735 1.00 23.69 198 VAL A C 1
ATOM 1418 O O . VAL A 1 219 ? -19.501 8.232 5.682 1.00 22.51 198 VAL A O 1
ATOM 1422 N N . SER A 1 220 ? -21.638 8.752 5.095 1.00 22.05 199 SER A N 1
ATOM 1423 C CA . SER A 1 220 ? -21.423 10.126 4.676 1.00 22.38 199 SER A CA 1
ATOM 1424 C C . SER A 1 220 ? -22.629 10.996 5.053 1.00 25.62 199 SER A C 1
ATOM 1425 O O . SER A 1 220 ? -22.494 11.860 5.917 1.00 24.67 199 SER A O 1
ATOM 1428 N N . THR A 1 221 ? -23.786 10.793 4.381 1.00 24.05 200 THR A N 1
ATOM 1429 C CA . THR A 1 221 ? -25.049 11.394 4.793 1.00 23.37 200 THR A CA 1
ATOM 1430 C C . THR A 1 221 ? -25.557 10.690 6.045 1.00 22.53 200 THR A C 1
ATOM 1431 O O . THR A 1 221 ? -26.256 11.297 6.856 1.00 24.13 200 THR A O 1
ATOM 1435 N N . GLY A 1 222 ? -25.220 9.390 6.169 1.00 20.94 201 GLY A N 1
ATOM 1436 C CA . GLY A 1 222 ? -25.699 8.539 7.249 1.00 17.92 201 GLY A CA 1
ATOM 1437 C C . GLY A 1 222 ? -27.042 7.869 6.941 1.00 19.22 201 GLY A C 1
ATOM 1438 O O . GLY A 1 222 ? -27.568 7.132 7.759 1.00 19.98 201 GLY A O 1
ATOM 1439 N N . GLY A 1 223 ? -27.569 8.042 5.724 1.00 18.99 202 GLY A N 1
ATOM 1440 C CA . GLY A 1 223 ? -28.893 7.529 5.423 1.00 19.72 202 GLY A CA 1
ATOM 1441 C C . GLY A 1 223 ? -28.906 6.014 5.346 1.00 18.49 202 GLY A C 1
ATOM 1442 O O . GLY A 1 223 ? -29.812 5.373 5.894 1.00 20.69 202 GLY A O 1
ATOM 1443 N N . THR A 1 224 ? -27.856 5.443 4.739 1.00 17.91 203 THR A N 1
ATOM 1444 C CA . THR A 1 224 ? -27.773 3.997 4.639 1.00 18.30 203 THR A CA 1
ATOM 1445 C C . THR A 1 224 ? -27.763 3.389 6.032 1.00 18.90 203 THR A C 1
ATOM 1446 O O . THR A 1 224 ? -28.543 2.483 6.332 1.00 20.82 203 THR A O 1
ATOM 1450 N N . LEU A 1 225 ? -26.827 3.833 6.881 1.00 19.44 204 LEU A N 1
ATOM 1451 C CA . LEU A 1 225 ? -26.734 3.214 8.196 1.00 20.15 204 LEU A CA 1
ATOM 1452 C C . LEU A 1 225 ? -28.012 3.486 8.991 1.00 19.76 204 LEU A C 1
ATOM 1453 O O . LEU A 1 225 ? -28.481 2.592 9.695 1.00 17.02 204 LEU A O 1
ATOM 1458 N N . ALA A 1 226 ? -28.551 4.720 8.907 1.00 20.96 205 ALA A N 1
ATOM 1459 C CA . ALA A 1 226 ? -29.753 5.054 9.682 1.00 24.00 205 ALA A CA 1
ATOM 1460 C C . ALA A 1 226 ? -30.905 4.127 9.288 1.00 22.48 205 ALA A C 1
ATOM 1461 O O . ALA A 1 226 ? -31.586 3.593 10.146 1.00 22.51 205 ALA A O 1
ATOM 1463 N N . GLY A 1 227 ? -31.052 3.856 7.988 1.00 24.85 206 GLY A N 1
ATOM 1464 C CA . GLY A 1 227 ? -32.050 2.914 7.494 1.00 24.65 206 GLY A CA 1
ATOM 1465 C C . GLY A 1 227 ? -31.805 1.494 7.992 1.00 25.95 206 GLY A C 1
ATOM 1466 O O . GLY A 1 227 ? -32.689 0.867 8.572 1.00 26.73 206 GLY A O 1
ATOM 1467 N N . LEU A 1 228 ? -30.590 0.981 7.784 1.00 23.57 207 LEU A N 1
ATOM 1468 C CA . LEU A 1 228 ? -30.273 -0.374 8.207 1.00 24.06 207 LEU A CA 1
ATOM 1469 C C . LEU A 1 228 ? -30.500 -0.536 9.706 1.00 22.67 207 LEU A C 1
ATOM 1470 O O . LEU A 1 228 ? -30.962 -1.579 10.164 1.00 20.63 207 LEU A O 1
ATOM 1475 N N . ALA A 1 229 ? -30.046 0.454 10.478 1.00 24.62 208 ALA A N 1
ATOM 1476 C CA . ALA A 1 229 ? -30.174 0.397 11.928 1.00 26.66 208 ALA A CA 1
ATOM 1477 C C . ALA A 1 229 ? -31.654 0.343 12.329 1.00 27.20 208 ALA A C 1
ATOM 1478 O O . ALA A 1 229 ? -32.037 -0.491 13.152 1.00 29.96 208 ALA A O 1
ATOM 1480 N N . ALA A 1 230 ? -32.489 1.196 11.726 1.00 25.63 209 ALA A N 1
ATOM 1481 C CA . ALA A 1 230 ? -33.916 1.192 12.035 1.00 26.85 209 ALA A CA 1
ATOM 1482 C C . ALA A 1 230 ? -34.502 -0.199 11.802 1.00 28.97 209 ALA A C 1
ATOM 1483 O O . ALA A 1 230 ? -35.223 -0.722 12.656 1.00 33.37 209 ALA A O 1
ATOM 1485 N N . HIS A 1 231 ? -34.162 -0.836 10.673 1.00 27.47 210 HIS A N 1
ATOM 1486 C CA . HIS A 1 231 ? -34.639 -2.190 10.442 1.00 26.97 210 HIS A CA 1
ATOM 1487 C C . HIS A 1 231 ? -34.053 -3.138 11.474 1.00 27.09 210 HIS A C 1
ATOM 1488 O O . HIS A 1 231 ? -34.789 -3.897 12.093 1.00 27.55 210 HIS A O 1
ATOM 1495 N N . PHE A 1 232 ? -32.724 -3.157 11.627 1.00 26.56 211 PHE A N 1
ATOM 1496 C CA . PHE A 1 232 ? -32.112 -4.226 12.409 1.00 26.77 211 PHE A CA 1
ATOM 1497 C C . PHE A 1 232 ? -32.439 -4.100 13.903 1.00 28.36 211 PHE A C 1
ATOM 1498 O O . PHE A 1 232 ? -32.523 -5.112 14.588 1.00 27.63 211 PHE A O 1
ATOM 1506 N N . ARG A 1 233 ? -32.613 -2.882 14.439 1.00 30.92 212 ARG A N 1
ATOM 1507 C CA . ARG A 1 233 ? -32.836 -2.747 15.873 1.00 35.42 212 ARG A CA 1
ATOM 1508 C C . ARG A 1 233 ? -34.195 -3.358 16.235 1.00 36.66 212 ARG A C 1
ATOM 1509 O O . ARG A 1 233 ? -34.350 -3.876 17.332 1.00 43.81 212 ARG A O 1
ATOM 1517 N N . ARG A 1 234 ? -35.157 -3.315 15.305 1.00 39.72 213 ARG A N 1
ATOM 1518 C CA . ARG A 1 234 ? -36.458 -3.958 15.453 1.00 44.39 213 ARG A CA 1
ATOM 1519 C C . ARG A 1 234 ? -36.312 -5.468 15.250 1.00 43.74 213 ARG A C 1
ATOM 1520 O O . ARG A 1 234 ? -36.638 -6.251 16.146 1.00 37.96 213 ARG A O 1
ATOM 1528 N N . ALA A 1 235 ? -35.762 -5.872 14.089 1.00 39.46 214 ALA A N 1
ATOM 1529 C CA . ALA A 1 235 ? -35.877 -7.249 13.630 1.00 36.40 214 ALA A CA 1
ATOM 1530 C C . ALA A 1 235 ? -34.754 -8.158 14.145 1.00 37.49 214 ALA A C 1
ATOM 1531 O O . ALA A 1 235 ? -34.965 -9.366 14.198 1.00 43.07 214 ALA A O 1
ATOM 1533 N N . ARG A 1 236 ? -33.571 -7.608 14.496 1.00 33.98 215 ARG A N 1
ATOM 1534 C CA . ARG A 1 236 ? -32.428 -8.394 14.962 1.00 34.21 215 ARG A CA 1
ATOM 1535 C C . ARG A 1 236 ? -31.641 -7.619 16.024 1.00 34.63 215 ARG A C 1
ATOM 1536 O O . ARG A 1 236 ? -30.491 -7.222 15.782 1.00 31.53 215 ARG A O 1
ATOM 1544 N N . PRO A 1 237 ? -32.210 -7.380 17.234 1.00 30.54 216 PRO A N 1
ATOM 1545 C CA . PRO A 1 237 ? -31.586 -6.477 18.215 1.00 28.24 216 PRO A CA 1
ATOM 1546 C C . PRO A 1 237 ? -30.184 -6.874 18.671 1.00 24.50 216 PRO A C 1
ATOM 1547 O O . PRO A 1 237 ? -29.423 -6.024 19.133 1.00 24.95 216 PRO A O 1
ATOM 1551 N N . ALA A 1 238 ? -29.928 -8.188 18.603 1.00 22.64 217 ALA A N 1
ATOM 1552 C CA . ALA A 1 238 ? -28.679 -8.803 18.997 1.00 25.89 217 ALA A CA 1
ATOM 1553 C C . ALA A 1 238 ? -27.554 -8.569 17.967 1.00 26.49 217 ALA A C 1
ATOM 1554 O O . ALA A 1 238 ? -26.389 -8.703 18.314 1.00 25.23 217 ALA A O 1
ATOM 1556 N N . THR A 1 239 ? -27.896 -8.221 16.720 1.00 27.49 218 THR A N 1
ATOM 1557 C CA . THR A 1 239 ? -26.912 -7.888 15.687 1.00 28.21 218 THR A CA 1
ATOM 1558 C C . THR A 1 239 ? -26.253 -6.525 15.936 1.00 26.61 218 THR A C 1
ATOM 1559 O O . THR A 1 239 ? -26.936 -5.501 15.990 1.00 27.13 218 THR A O 1
ATOM 1563 N N . ARG A 1 240 ? -24.913 -6.517 16.039 1.00 27.32 219 ARG A N 1
ATOM 1564 C CA . ARG A 1 240 ? -24.158 -5.292 16.262 1.00 29.34 219 ARG A CA 1
ATOM 1565 C C . ARG A 1 240 ? -24.141 -4.439 14.989 1.00 26.73 219 ARG A C 1
ATOM 1566 O O . ARG A 1 240 ? -23.863 -4.939 13.910 1.00 25.30 219 ARG A O 1
ATOM 1574 N N . LEU A 1 241 ? -24.473 -3.150 15.111 1.00 24.51 220 LEU A N 1
ATOM 1575 C CA . LEU A 1 241 ? -24.399 -2.207 14.004 1.00 26.25 220 LEU A CA 1
ATOM 1576 C C . LEU A 1 241 ? -23.228 -1.265 14.249 1.00 24.72 220 LEU A C 1
ATOM 1577 O O . LEU A 1 241 ? -23.155 -0.615 15.301 1.00 24.31 220 LEU A O 1
ATOM 1582 N N . VAL A 1 242 ? -22.280 -1.260 13.300 1.00 22.47 221 VAL A N 1
ATOM 1583 C CA . VAL A 1 242 ? -21.012 -0.577 13.488 1.00 20.14 221 VAL A CA 1
ATOM 1584 C C . VAL A 1 242 ? -20.841 0.396 12.336 1.00 18.40 221 VAL A C 1
ATOM 1585 O O . VAL A 1 242 ? -20.875 -0.009 11.188 1.00 17.58 221 VAL A O 1
ATOM 1589 N N . ALA A 1 243 ? -20.788 1.693 12.663 1.00 18.04 222 ALA A N 1
ATOM 1590 C CA . ALA A 1 243 ? -20.476 2.719 11.694 1.00 16.78 222 ALA A CA 1
ATOM 1591 C C . ALA A 1 243 ? -18.968 2.681 11.456 1.00 16.98 222 ALA A C 1
ATOM 1592 O O . ALA A 1 243 ? -18.203 2.481 12.398 1.00 17.53 222 ALA A O 1
ATOM 1594 N N . VAL A 1 244 ? -18.590 2.817 10.186 1.00 15.76 223 VAL A N 1
ATOM 1595 C CA . VAL A 1 244 ? -17.226 3.072 9.783 1.00 16.32 223 VAL A CA 1
ATOM 1596 C C . VAL A 1 244 ? -17.162 4.444 9.112 1.00 16.90 223 VAL A C 1
ATOM 1597 O O . VAL A 1 244 ? -17.907 4.767 8.179 1.00 16.30 223 VAL A O 1
ATOM 1601 N N . ASP A 1 245 ? -16.241 5.245 9.624 1.00 18.09 224 ASP A N 1
ATOM 1602 C CA . ASP A 1 245 ? -15.965 6.568 9.099 1.00 21.40 224 ASP A CA 1
ATOM 1603 C C . ASP A 1 245 ? -14.448 6.699 8.965 1.00 21.77 224 ASP A C 1
ATOM 1604 O O . ASP A 1 245 ? -13.707 5.801 9.365 1.00 19.96 224 ASP A O 1
ATOM 1609 N N . VAL A 1 246 ? -13.995 7.807 8.365 1.00 25.45 225 VAL A N 1
ATOM 1610 C CA . VAL A 1 246 ? -12.566 8.078 8.189 1.00 25.90 225 VAL A CA 1
ATOM 1611 C C . VAL A 1 246 ? -12.134 9.280 9.022 1.00 22.86 225 VAL A C 1
ATOM 1612 O O . VAL A 1 246 ? -12.949 10.112 9.408 1.00 26.07 225 VAL A O 1
ATOM 1616 N N . GLU A 1 247 ? -10.829 9.354 9.277 1.00 27.05 226 GLU A N 1
ATOM 1617 C CA . GLU A 1 247 ? -10.187 10.503 9.895 1.00 29.32 226 GLU A CA 1
ATOM 1618 C C . GLU A 1 247 ? -10.629 11.805 9.236 1.00 28.56 226 GLU A C 1
ATOM 1619 O O . GLU A 1 247 ? -10.507 11.913 8.018 1.00 31.53 226 GLU A O 1
ATOM 1625 N N . GLY A 1 248 ? -11.021 12.798 10.043 1.00 26.24 227 GLY A N 1
ATOM 1626 C CA . GLY A 1 248 ? -11.349 14.128 9.544 1.00 27.69 227 GLY A CA 1
ATOM 1627 C C . GLY A 1 248 ? -12.809 14.273 9.101 1.00 28.25 227 GLY A C 1
ATOM 1628 O O . GLY A 1 248 ? -13.189 15.339 8.629 1.00 26.20 227 GLY A O 1
ATOM 1629 N N . SER A 1 249 ? -13.620 13.212 9.269 1.00 28.10 228 SER A N 1
ATOM 1630 C CA . SER A 1 249 ? -15.048 13.262 8.972 1.00 27.51 228 SER A CA 1
ATOM 1631 C C . SER A 1 249 ? -15.797 13.645 10.235 1.00 27.48 228 SER A C 1
ATOM 1632 O O . SER A 1 249 ? -15.510 13.085 11.293 1.00 28.22 228 SER A O 1
ATOM 1635 N N . THR A 1 250 ? -16.822 14.497 10.095 1.00 26.70 229 THR A N 1
ATOM 1636 C CA . THR A 1 250 ? -17.556 14.975 11.252 1.00 27.63 229 THR A CA 1
ATOM 1637 C C . THR A 1 250 ? -19.017 14.566 11.187 1.00 27.23 229 THR A C 1
ATOM 1638 O O . THR A 1 250 ? -19.865 15.270 11.726 1.00 26.30 229 THR A O 1
ATOM 1642 N N . VAL A 1 251 ? -19.270 13.390 10.596 1.00 26.81 230 VAL A N 1
ATOM 1643 C CA . VAL A 1 251 ? -20.577 12.758 10.591 1.00 24.54 230 VAL A CA 1
ATOM 1644 C C . VAL A 1 251 ? -21.122 12.654 12.018 1.00 26.20 230 VAL A C 1
ATOM 1645 O O . VAL A 1 251 ? -22.326 12.858 12.266 1.00 21.00 230 VAL A O 1
ATOM 1649 N N . PHE A 1 252 ? -20.232 12.323 12.969 1.00 26.67 231 PHE A N 1
ATOM 1650 C CA . PHE A 1 252 ? -20.657 12.098 14.343 1.00 24.78 231 PHE A CA 1
ATOM 1651 C C . PHE A 1 252 ? -20.109 13.152 15.305 1.00 24.47 231 PHE A C 1
ATOM 1652 O O . PHE A 1 252 ? -20.206 12.974 16.518 1.00 25.83 231 PHE A O 1
ATOM 1660 N N . GLY A 1 253 ? -19.525 14.227 14.761 1.00 26.15 232 GLY A N 1
ATOM 1661 C CA . GLY A 1 253 ? -18.960 15.319 15.536 1.00 23.83 232 GLY A CA 1
ATOM 1662 C C . GLY A 1 253 ? -17.503 15.530 15.159 1.00 25.28 232 GLY A C 1
ATOM 1663 O O . GLY A 1 253 ? -16.959 14.786 14.336 1.00 23.69 232 GLY A O 1
ATOM 1664 N N . GLY A 1 254 ? -16.890 16.568 15.749 1.00 24.79 233 GLY A N 1
ATOM 1665 C CA . GLY A 1 254 ? -15.456 16.771 15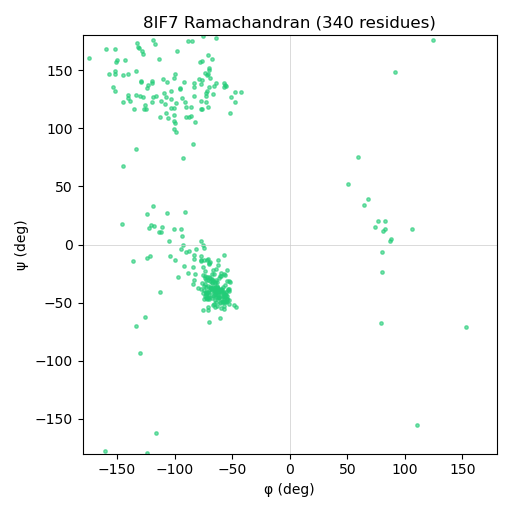.639 1.00 23.59 233 GLY A CA 1
ATOM 1666 C C . GLY A 1 254 ? -15.124 17.976 14.785 1.00 21.93 233 GLY A C 1
ATOM 1667 O O . GLY A 1 254 ? -15.923 18.880 14.665 1.00 21.97 233 GLY A O 1
ATOM 1668 N N . VAL A 1 255 ? -13.923 17.961 14.212 1.00 25.35 234 VAL A N 1
ATOM 1669 C CA . VAL A 1 255 ? -13.363 19.075 13.472 1.00 27.61 234 VAL A CA 1
ATOM 1670 C C . VAL A 1 255 ? -12.951 18.530 12.114 1.00 28.41 234 VAL A C 1
ATOM 1671 O O . VAL A 1 255 ? -12.082 17.667 12.055 1.00 25.60 234 VAL A O 1
ATOM 1675 N N . PRO A 1 256 ? -13.574 19.022 11.013 1.00 30.90 235 PRO A N 1
ATOM 1676 C CA . PRO A 1 256 ? -13.286 18.520 9.671 1.00 33.53 235 PRO A CA 1
ATOM 1677 C C . PRO A 1 256 ? -11.806 18.624 9.346 1.00 36.08 235 PRO A C 1
ATOM 1678 O O . PRO A 1 256 ? -11.185 19.632 9.675 1.00 40.19 235 PRO A O 1
ATOM 1682 N N . GLY A 1 257 ? -11.271 17.566 8.722 1.00 38.66 236 GLY A N 1
ATOM 1683 C CA . GLY A 1 257 ? -9.923 17.540 8.171 1.00 34.08 236 GLY A CA 1
ATOM 1684 C C . GLY A 1 257 ? -9.944 17.076 6.714 1.00 35.05 236 GLY A C 1
ATOM 1685 O O . GLY A 1 257 ? -10.957 16.561 6.235 1.00 35.27 236 GLY A O 1
ATOM 1686 N N . GLY A 1 258 ? -8.818 17.266 6.018 1.00 31.11 237 GLY A N 1
ATOM 1687 C CA . GLY A 1 258 ? -8.696 16.889 4.625 1.00 32.50 237 GLY A CA 1
ATOM 1688 C C . GLY A 1 258 ? -8.646 15.371 4.464 1.00 34.98 237 GLY A C 1
ATOM 1689 O O . GLY A 1 258 ? -8.098 14.656 5.312 1.00 32.12 237 GLY A O 1
ATOM 1690 N N . ARG A 1 259 ? -9.214 14.894 3.353 1.00 34.35 238 ARG A N 1
ATOM 1691 C CA . ARG A 1 259 ? -9.327 13.465 3.098 1.00 37.50 238 ARG A CA 1
ATOM 1692 C C . ARG A 1 259 ? -9.063 13.185 1.621 1.00 35.47 238 ARG A C 1
ATOM 1693 O O . ARG A 1 259 ? -9.434 13.981 0.767 1.00 37.87 238 ARG A O 1
ATOM 1701 N N . VAL A 1 260 ? -8.470 12.022 1.328 1.00 38.77 239 VAL A N 1
ATOM 1702 C CA . VAL A 1 260 ? -8.182 11.627 -0.047 1.00 39.21 239 VAL A CA 1
ATOM 1703 C C . VAL A 1 260 ? -9.285 10.697 -0.559 1.00 39.75 239 VAL A C 1
ATOM 1704 O O . VAL A 1 260 ? -9.591 10.694 -1.754 1.00 45.41 239 VAL A O 1
ATOM 1708 N N . LEU A 1 261 ? -9.925 9.952 0.351 1.00 35.46 240 LEU A N 1
ATOM 1709 C CA . LEU A 1 261 ? -11.029 9.078 -0.020 1.00 36.19 240 LEU A CA 1
ATOM 1710 C C . LEU A 1 261 ? -12.313 9.878 -0.221 1.00 32.19 240 LEU A C 1
ATOM 1711 O O . LEU A 1 261 ? -12.476 10.984 0.287 1.00 34.68 240 LEU A O 1
ATOM 1716 N N . THR A 1 262 ? -13.216 9.283 -0.995 1.00 32.37 241 THR A N 1
ATOM 1717 C CA . THR A 1 262 ? -14.495 9.876 -1.341 1.00 30.12 241 THR A CA 1
ATOM 1718 C C . THR A 1 262 ? -15.580 8.841 -1.083 1.00 27.36 241 THR A C 1
ATOM 1719 O O . THR A 1 262 ? -15.281 7.667 -0.852 1.00 24.97 241 THR A O 1
ATOM 1723 N N . GLY A 1 263 ? -16.838 9.295 -1.130 1.00 25.00 242 GLY A N 1
ATOM 1724 C CA . GLY A 1 263 ? -17.958 8.484 -0.693 1.00 24.15 242 GLY A CA 1
ATOM 1725 C C . GLY A 1 263 ? -18.117 8.472 0.823 1.00 24.24 242 GLY A C 1
ATOM 1726 O O . GLY A 1 263 ? -19.100 8.955 1.363 1.00 24.49 242 GLY A O 1
ATOM 1727 N N . ILE A 1 264 ? -17.150 7.859 1.506 1.00 24.88 243 ILE A N 1
ATOM 1728 C CA . ILE A 1 264 ? -17.130 7.811 2.960 1.00 23.85 243 ILE A CA 1
ATOM 1729 C C . ILE A 1 264 ? -16.680 9.167 3.508 1.00 24.22 243 ILE A C 1
ATOM 1730 O O . ILE A 1 264 ? -15.823 9.821 2.929 1.00 24.59 243 ILE A O 1
ATOM 1735 N N . GLY A 1 265 ? -17.294 9.588 4.609 1.00 25.74 244 GLY A N 1
ATOM 1736 C CA . GLY A 1 265 ? -16.908 10.814 5.289 1.00 27.49 244 GLY A CA 1
ATOM 1737 C C . GLY A 1 265 ? -17.704 12.019 4.793 1.00 30.58 244 GLY A C 1
ATOM 1738 O O . GLY A 1 265 ? -18.091 12.048 3.629 1.00 29.03 244 GLY A O 1
ATOM 1739 N N . ALA A 1 266 ? -17.929 12.990 5.710 1.00 32.19 245 ALA A N 1
ATOM 1740 C CA . ALA A 1 266 ? -18.608 14.257 5.459 1.00 30.35 245 ALA A CA 1
ATOM 1741 C C . ALA A 1 266 ? -18.080 15.318 6.432 1.00 34.04 245 ALA A C 1
ATOM 1742 O O . ALA A 1 266 ? -17.740 14.999 7.578 1.00 30.97 245 ALA A O 1
ATOM 1744 N N . SER A 1 267 ? -18.082 16.585 5.991 1.00 32.95 246 SER A N 1
ATOM 1745 C CA . SER A 1 267 ? -17.742 17.716 6.846 1.00 34.59 246 SER A CA 1
ATOM 1746 C C . SER A 1 267 ? -18.973 18.303 7.533 1.00 33.92 246 SER A C 1
ATOM 1747 O O . SER A 1 267 ? -18.986 19.490 7.861 1.00 38.84 246 SER A O 1
ATOM 1750 N N . ARG A 1 268 ? -20.000 17.481 7.772 1.00 31.39 247 ARG A N 1
ATOM 1751 C CA . ARG A 1 268 ? -21.117 17.913 8.590 1.00 32.26 247 ARG A CA 1
ATOM 1752 C C . ARG A 1 268 ? -21.716 16.712 9.306 1.00 28.27 247 ARG A C 1
ATOM 1753 O O . ARG A 1 268 ? -21.544 15.559 8.915 1.00 26.06 247 ARG A O 1
ATOM 1761 N N . ARG A 1 269 ? -22.415 17.044 10.369 1.00 29.48 248 ARG A N 1
ATOM 1762 C CA . ARG A 1 269 ? -23.097 16.012 11.157 1.00 32.73 248 ARG A CA 1
ATOM 1763 C C . ARG A 1 269 ? -24.280 15.497 10.352 1.00 34.09 248 ARG A C 1
ATOM 1764 O O . ARG A 1 269 ? -24.879 16.271 9.595 1.00 32.23 248 ARG A O 1
ATOM 1772 N N . SER A 1 270 ? -24.565 14.228 10.510 1.00 33.29 249 SER A N 1
ATOM 1773 C CA . SER A 1 270 ? -25.672 13.572 9.854 1.00 33.68 249 SER A CA 1
ATOM 1774 C C . SER A 1 270 ? -26.988 14.069 10.445 1.00 33.93 249 SER A C 1
ATOM 1775 O O . SER A 1 270 ? -27.160 14.121 11.659 1.00 33.51 249 SER A O 1
ATOM 1778 N N . THR A 1 271 ? -27.926 14.357 9.546 1.00 32.53 250 THR A N 1
ATOM 1779 C CA . THR A 1 271 ? -29.311 14.649 9.875 1.00 31.54 250 THR A CA 1
ATOM 1780 C C . THR A 1 271 ? -30.057 13.373 10.283 1.00 31.97 250 THR A C 1
ATOM 1781 O O . THR A 1 271 ? -30.994 13.451 11.067 1.00 31.68 250 THR A O 1
ATOM 1785 N N . PHE A 1 272 ? -29.634 12.191 9.787 1.00 30.01 251 PHE A N 1
ATOM 1786 C CA . PHE A 1 272 ? -30.471 10.991 9.832 1.00 29.35 251 PHE A CA 1
ATOM 1787 C C . PHE A 1 272 ? -30.250 10.131 11.072 1.00 30.36 251 PHE A C 1
ATOM 1788 O O . PHE A 1 272 ? -31.101 9.315 11.433 1.00 33.24 251 PHE A O 1
ATOM 1796 N N . LEU A 1 273 ? -29.114 10.359 11.723 1.00 31.86 252 LEU A N 1
ATOM 1797 C CA . LEU A 1 273 ? -28.440 9.380 12.549 1.00 35.35 252 LEU A CA 1
ATOM 1798 C C . LEU A 1 273 ? -27.635 10.140 13.603 1.00 35.64 252 LEU A C 1
ATOM 1799 O O . LEU A 1 273 ? -26.959 11.116 13.266 1.00 37.33 252 LEU A O 1
ATOM 1804 N N . THR A 1 274 ? -27.696 9.685 14.860 1.00 33.34 253 THR A N 1
ATOM 1805 C CA . THR A 1 274 ? -26.704 10.047 15.862 1.00 30.79 253 THR A CA 1
ATOM 1806 C C . THR A 1 274 ? -26.001 8.781 16.352 1.00 29.01 253 THR A C 1
ATOM 1807 O O . THR A 1 274 ? -26.364 7.667 15.976 1.00 31.05 253 THR A O 1
ATOM 1811 N N . ARG A 1 275 ? -25.004 8.986 17.221 1.00 26.84 254 ARG A N 1
ATOM 1812 C CA . ARG A 1 275 ? -24.118 7.959 17.737 1.00 25.74 254 ARG A CA 1
ATOM 1813 C C . ARG A 1 275 ? -24.899 6.947 18.558 1.00 26.43 254 ARG A C 1
ATOM 1814 O O . ARG A 1 275 ? -24.539 5.768 18.594 1.00 27.96 254 ARG A O 1
ATOM 1822 N N . ALA A 1 276 ? -25.979 7.402 19.202 1.00 29.82 255 ALA A N 1
ATOM 1823 C CA . ALA A 1 276 ? -26.793 6.513 20.017 1.00 33.89 255 ALA A CA 1
ATOM 1824 C C . ALA A 1 276 ? -27.567 5.512 19.150 1.00 33.65 255 ALA A C 1
ATOM 1825 O O . ALA A 1 276 ? -28.067 4.529 19.676 1.00 32.66 255 ALA A O 1
ATOM 1827 N N . GLU A 1 277 ? -27.690 5.751 17.838 1.00 35.97 256 GLU A N 1
ATOM 1828 C CA . GLU A 1 277 ? -28.475 4.869 16.978 1.00 40.45 256 GLU A CA 1
ATOM 1829 C C . GLU A 1 277 ? -27.673 3.648 16.521 1.00 37.47 256 GLU A C 1
ATOM 1830 O O . GLU A 1 277 ? -28.241 2.747 15.901 1.00 39.96 256 GLU A O 1
ATOM 1836 N N . CYS A 1 278 ? -26.362 3.625 16.790 1.00 35.05 257 CYS A N 1
ATOM 1837 C CA . CYS A 1 278 ? -25.562 2.452 16.467 1.00 31.94 257 CYS A CA 1
ATOM 1838 C C . CYS A 1 278 ? -24.780 1.986 17.689 1.00 28.28 257 CYS A C 1
ATOM 1839 O O . CYS A 1 278 ? -24.706 2.676 18.702 1.00 28.86 257 CYS A O 1
ATOM 1842 N N . ASP A 1 279 ? -24.297 0.749 17.603 1.00 25.89 258 ASP A N 1
ATOM 1843 C CA . ASP A 1 279 ? -23.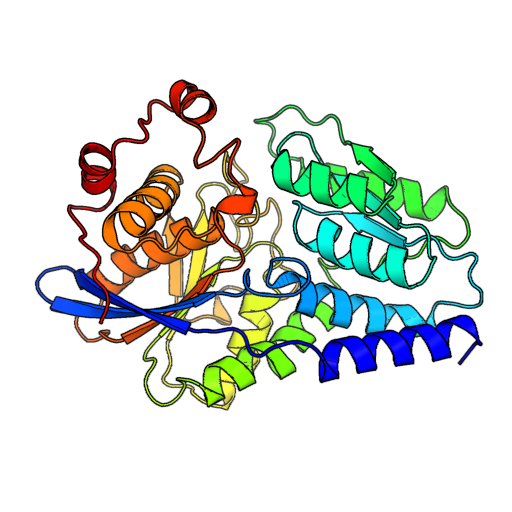646 0.069 18.704 1.00 27.38 258 ASP A CA 1
ATOM 1844 C C . ASP A 1 279 ? -22.173 0.465 18.780 1.00 24.74 258 ASP A C 1
ATOM 1845 O O . ASP A 1 279 ? -21.603 0.474 19.854 1.00 25.93 258 ASP A O 1
ATOM 1850 N N . ASP A 1 280 ? -21.516 0.721 17.649 1.00 25.42 259 ASP A N 1
ATOM 1851 C CA . ASP A 1 280 ? -20.118 1.127 17.711 1.00 24.46 259 ASP A CA 1
ATOM 1852 C C . ASP A 1 280 ? -19.786 2.004 16.519 1.00 22.10 259 ASP A C 1
ATOM 1853 O O . ASP A 1 280 ? -20.576 2.198 15.584 1.00 21.88 259 ASP A O 1
ATOM 1858 N N . LEU A 1 281 ? -18.618 2.621 16.629 1.00 21.36 260 LEU A N 1
ATOM 1859 C CA . LEU A 1 281 ? -18.133 3.533 15.612 1.00 21.00 260 LEU A CA 1
ATOM 1860 C C . LEU A 1 281 ? -16.629 3.359 15.549 1.00 21.12 260 LEU A C 1
ATOM 1861 O O . LEU A 1 281 ? -15.981 3.485 16.581 1.00 21.92 260 LEU A O 1
ATOM 1866 N N . VAL A 1 282 ? -16.102 3.023 14.362 1.00 21.69 261 VAL A N 1
ATOM 1867 C CA . VAL A 1 282 ? -14.664 2.930 14.171 1.00 21.57 261 VAL A CA 1
ATOM 1868 C C . VAL A 1 282 ? -14.226 3.846 13.020 1.00 19.86 261 VAL A C 1
ATOM 1869 O O . VAL A 1 282 ? -14.846 3.960 11.964 1.00 20.39 261 VAL A O 1
ATOM 1873 N N . TYR A 1 283 ? -13.154 4.582 13.277 1.00 19.70 262 TYR A N 1
ATOM 1874 C CA . TYR A 1 283 ? -12.523 5.377 12.250 1.00 20.68 262 TYR A CA 1
ATOM 1875 C C . TYR A 1 283 ? -11.305 4.621 11.758 1.00 20.19 262 TYR A C 1
ATOM 1876 O O . TYR A 1 283 ? -10.601 3.982 12.537 1.00 20.31 262 TYR A O 1
ATOM 1885 N N . VAL A 1 284 ? -11.081 4.736 10.462 1.00 22.25 263 VAL A N 1
ATOM 1886 C CA . VAL A 1 284 ? -10.039 3.989 9.802 1.00 24.31 263 VAL A CA 1
ATOM 1887 C C . VAL A 1 284 ? -9.132 4.992 9.123 1.00 24.57 263 VAL A C 1
ATOM 1888 O O . VAL A 1 284 ? -9.615 5.936 8.501 1.00 27.88 263 VAL A O 1
ATOM 1892 N N . ARG A 1 285 ? -7.826 4.766 9.234 1.00 27.78 264 ARG A N 1
ATOM 1893 C CA . ARG A 1 285 ? -6.896 5.567 8.467 1.00 30.38 264 ARG A CA 1
ATOM 1894 C C . ARG A 1 285 ? -7.060 5.184 6.999 1.00 29.60 264 ARG A C 1
ATOM 1895 O O . ARG A 1 285 ? -7.299 4.023 6.663 1.00 30.37 264 ARG A O 1
ATOM 1903 N N . GLU A 1 286 ? -6.936 6.188 6.138 1.00 28.91 265 GLU A N 1
ATOM 1904 C CA . GLU A 1 286 ? -7.216 6.061 4.720 1.00 33.85 265 GLU A CA 1
ATOM 1905 C C . GLU A 1 286 ? -6.267 5.082 4.027 1.00 31.79 265 GLU A C 1
ATOM 1906 O O . GLU A 1 286 ? -6.597 4.567 2.956 1.00 30.52 265 GLU A O 1
ATOM 1912 N N . ALA A 1 287 ? -5.105 4.829 4.633 1.00 28.37 266 ALA A N 1
ATOM 1913 C CA . ALA A 1 287 ? -4.087 4.028 3.983 1.00 28.03 266 ALA A CA 1
ATOM 1914 C C . ALA A 1 287 ? -4.398 2.541 4.191 1.00 24.87 266 ALA A C 1
ATOM 1915 O O . ALA A 1 287 ? -4.004 1.707 3.392 1.00 24.55 266 ALA A O 1
ATOM 1917 N N . ALA A 1 288 ? -5.030 2.217 5.320 1.00 25.22 267 ALA A N 1
ATOM 1918 C CA . ALA A 1 288 ? -5.581 0.898 5.590 1.00 24.94 267 ALA A CA 1
ATOM 1919 C C . ALA A 1 288 ? -6.776 0.621 4.670 1.00 22.92 267 ALA A C 1
ATOM 1920 O O . ALA A 1 288 ? -6.892 -0.473 4.129 1.00 21.49 267 ALA A O 1
ATOM 1922 N N . ALA A 1 289 ? -7.600 1.637 4.420 1.00 21.95 268 ALA A N 1
ATOM 1923 C CA . ALA A 1 289 ? -8.712 1.493 3.503 1.00 22.21 268 ALA A CA 1
ATOM 1924 C C . ALA A 1 289 ? -8.164 1.148 2.124 1.00 23.84 268 ALA A C 1
ATOM 1925 O O . ALA A 1 289 ? -8.652 0.240 1.456 1.00 22.26 268 ALA A O 1
ATOM 1927 N N . ILE A 1 290 ? -7.111 1.876 1.726 1.00 24.88 269 ILE A N 1
ATOM 1928 C CA . ILE A 1 290 ? -6.510 1.670 0.425 1.00 24.85 269 ILE A CA 1
ATOM 1929 C C . ILE A 1 290 ? -5.866 0.281 0.383 1.00 22.01 269 ILE A C 1
ATOM 1930 O O . ILE A 1 290 ? -6.014 -0.435 -0.584 1.00 21.97 269 ILE A O 1
ATOM 1935 N N . ALA A 1 291 ? -5.151 -0.079 1.445 1.00 20.73 270 ALA A N 1
ATOM 1936 C CA . ALA A 1 291 ? -4.531 -1.381 1.599 1.00 22.11 270 ALA A CA 1
ATOM 1937 C C . ALA A 1 291 ? -5.566 -2.513 1.490 1.00 23.29 270 ALA A C 1
ATOM 1938 O O . ALA A 1 291 ? -5.332 -3.494 0.782 1.00 22.43 270 ALA A O 1
ATOM 1940 N N . ALA A 1 292 ? -6.725 -2.351 2.163 1.00 22.08 271 ALA A N 1
ATOM 1941 C CA . ALA A 1 292 ? -7.790 -3.343 2.119 1.00 20.95 271 ALA A CA 1
ATOM 1942 C C . ALA A 1 292 ? -8.244 -3.568 0.683 1.00 19.04 271 ALA A C 1
ATOM 1943 O O . ALA A 1 292 ? -8.394 -4.716 0.267 1.00 19.19 271 ALA A O 1
ATOM 1945 N N . CYS A 1 293 ? -8.437 -2.481 -0.070 1.00 18.86 272 CYS A N 1
ATOM 1946 C CA . CYS A 1 293 ? -8.869 -2.570 -1.458 1.00 18.95 272 CYS A CA 1
ATOM 1947 C C . CYS A 1 293 ? -7.921 -3.470 -2.267 1.00 21.08 272 CYS A C 1
ATOM 1948 O O . CYS A 1 293 ? -8.357 -4.369 -2.997 1.00 20.14 272 CYS A O 1
ATOM 1951 N N . HIS A 1 294 ? -6.604 -3.253 -2.118 1.00 20.64 273 HIS A N 1
ATOM 1952 C CA . HIS A 1 294 ? -5.621 -3.898 -2.978 1.00 19.98 273 HIS A CA 1
ATOM 1953 C C . HIS A 1 294 ? -5.389 -5.352 -2.593 1.00 18.24 273 HIS A C 1
ATOM 1954 O O . HIS A 1 294 ? -5.174 -6.203 -3.457 1.00 17.86 273 HIS A O 1
ATOM 1961 N N . VAL A 1 295 ? -5.389 -5.606 -1.287 1.00 17.75 274 VAL A N 1
ATOM 1962 C CA . VAL A 1 295 ? -5.049 -6.908 -0.761 1.00 18.65 274 VAL A CA 1
ATOM 1963 C C . VAL A 1 295 ? -6.227 -7.841 -1.000 1.00 20.46 274 VAL A C 1
ATOM 1964 O O . VAL A 1 295 ? -6.021 -8.987 -1.398 1.00 21.91 274 VAL A O 1
ATOM 1968 N N . LEU A 1 296 ? -7.462 -7.339 -0.786 1.00 19.10 275 LEU A N 1
ATOM 1969 C CA . LEU A 1 296 ? -8.650 -8.136 -1.037 1.00 18.37 275 LEU A CA 1
ATOM 1970 C C . LEU A 1 296 ? -8.697 -8.505 -2.526 1.00 18.64 275 LEU A C 1
ATOM 1971 O O . LEU A 1 296 ? -9.000 -9.649 -2.886 1.00 17.69 275 LEU A O 1
ATOM 1976 N N . ARG A 1 297 ? -8.427 -7.521 -3.394 1.00 17.91 276 ARG A N 1
ATOM 1977 C CA . ARG A 1 297 ? -8.367 -7.768 -4.828 1.00 20.18 276 ARG A CA 1
ATOM 1978 C C . ARG A 1 297 ? -7.316 -8.837 -5.158 1.00 19.43 276 ARG A C 1
ATOM 1979 O O . ARG A 1 297 ? -7.611 -9.791 -5.890 1.00 19.79 276 ARG A O 1
ATOM 1987 N N . ALA A 1 298 ? -6.096 -8.679 -4.623 1.00 18.62 277 ALA A N 1
ATOM 1988 C CA . ALA A 1 298 ? -5.015 -9.630 -4.892 1.00 19.41 277 ALA A CA 1
ATOM 1989 C C . ALA A 1 298 ? -5.387 -11.029 -4.407 1.00 19.72 277 ALA A C 1
ATOM 1990 O O . ALA A 1 298 ? -5.087 -12.017 -5.091 1.00 19.95 277 ALA A O 1
ATOM 1992 N N . ASP A 1 299 ? -6.033 -11.108 -3.232 1.00 18.42 278 ASP A N 1
ATOM 1993 C CA . ASP A 1 299 ? -6.261 -12.391 -2.594 1.00 18.95 278 ASP A CA 1
ATOM 1994 C C . ASP A 1 299 ? -7.491 -13.121 -3.147 1.00 18.68 278 ASP A C 1
ATOM 1995 O O . ASP A 1 299 ? -7.572 -14.347 -3.054 1.00 18.18 278 ASP A O 1
ATOM 2000 N N . THR A 1 300 ? -8.468 -12.398 -3.695 1.00 17.64 279 THR A N 1
ATOM 2001 C CA . THR A 1 300 ? -9.763 -13.015 -3.981 1.00 19.07 279 THR A CA 1
ATOM 2002 C C . THR A 1 300 ? -10.290 -12.627 -5.356 1.00 17.66 279 THR A C 1
ATOM 2003 O O . THR A 1 300 ? -11.269 -13.191 -5.824 1.00 20.96 279 THR A O 1
ATOM 2007 N N . GLY A 1 301 ? -9.709 -11.604 -5.963 1.00 17.91 280 GLY A N 1
ATOM 2008 C CA . GLY A 1 301 ? -10.234 -11.076 -7.205 1.00 18.18 280 GLY A CA 1
ATOM 2009 C C . GLY A 1 301 ? -11.513 -10.263 -7.028 1.00 19.37 280 GLY A C 1
ATOM 2010 O O . GLY A 1 301 ? -12.167 -9.957 -8.019 1.00 20.80 280 GLY A O 1
ATOM 2011 N N . ILE A 1 302 ? -11.847 -9.862 -5.798 1.00 19.94 281 ILE A N 1
ATOM 2012 C CA . ILE A 1 302 ? -12.963 -8.954 -5.568 1.00 19.37 281 ILE A CA 1
ATOM 2013 C C . ILE A 1 302 ? -12.381 -7.562 -5.357 1.00 17.90 281 ILE A C 1
ATOM 2014 O O . ILE A 1 302 ? -11.685 -7.305 -4.353 1.00 16.40 281 ILE A O 1
ATOM 2019 N N . ALA A 1 303 ? -12.636 -6.673 -6.322 1.00 17.60 282 ALA A N 1
ATOM 2020 C CA . ALA A 1 303 ? -12.135 -5.303 -6.247 1.00 17.70 282 ALA A CA 1
ATOM 2021 C C . ALA A 1 303 ? -13.264 -4.387 -5.780 1.00 17.78 282 ALA A C 1
ATOM 2022 O O . ALA A 1 303 ? -14.180 -4.118 -6.551 1.00 16.92 282 ALA A O 1
ATOM 2024 N N . VAL A 1 304 ? -13.191 -3.945 -4.517 1.00 16.27 283 VAL A N 1
ATOM 2025 C CA . VAL A 1 304 ? -14.230 -3.086 -3.963 1.00 18.74 283 VAL A CA 1
ATOM 2026 C C . VAL A 1 304 ? -13.804 -1.616 -4.017 1.00 18.32 283 VAL A C 1
ATOM 2027 O O . VAL A 1 304 ? -12.633 -1.308 -4.252 1.00 17.04 283 VAL A O 1
ATOM 2031 N N . GLY A 1 305 ? -14.785 -0.724 -3.799 1.00 17.86 284 GLY A N 1
ATOM 2032 C CA . GLY A 1 305 ? -14.571 0.712 -3.865 1.00 16.32 284 GLY A CA 1
ATOM 2033 C C . GLY A 1 305 ? -13.845 1.212 -2.630 1.00 18.16 284 GLY A C 1
ATOM 2034 O O . GLY A 1 305 ? -13.543 0.419 -1.728 1.00 19.38 284 GLY A O 1
ATOM 2035 N N . GLY A 1 306 ? -13.581 2.532 -2.584 1.00 17.81 285 GLY A N 1
ATOM 2036 C CA . GLY A 1 306 ? -12.769 3.099 -1.527 1.00 17.82 285 GLY A CA 1
ATOM 2037 C C . GLY A 1 306 ? -13.408 2.978 -0.143 1.00 17.12 285 GLY A C 1
ATOM 2038 O O . GLY A 1 306 ? -12.746 2.620 0.829 1.00 17.45 285 GLY A O 1
ATOM 2039 N N . SER A 1 307 ? -14.690 3.342 -0.039 1.00 18.01 286 SER A N 1
ATOM 2040 C CA . SER A 1 307 ? -15.396 3.263 1.235 1.00 16.44 286 SER A CA 1
ATOM 2041 C C . SER A 1 307 ? -15.512 1.808 1.683 1.00 15.13 286 SER A C 1
ATOM 2042 O O . SER A 1 307 ? -15.527 1.562 2.897 1.00 15.06 286 SER A O 1
ATOM 2045 N N . SER A 1 308 ? -15.640 0.872 0.706 1.00 13.45 287 SER A N 1
ATOM 2046 C CA . SER A 1 308 ? -15.719 -0.555 0.991 1.00 12.94 287 SER A CA 1
ATOM 2047 C C . SER A 1 308 ? -14.421 -1.038 1.622 1.00 14.20 287 SER A C 1
ATOM 2048 O O . SER A 1 308 ? -14.468 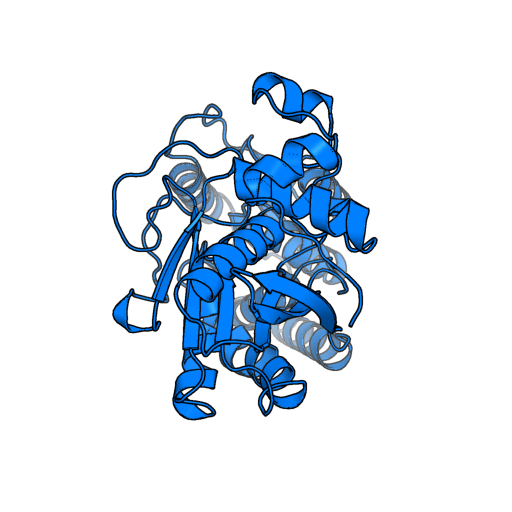-1.767 2.608 1.00 15.42 287 SER A O 1
ATOM 2051 N N . GLY A 1 309 ? -13.252 -0.633 1.077 1.00 15.28 288 GLY A N 1
ATOM 2052 C CA . GLY A 1 309 ? -11.979 -0.951 1.715 1.00 14.89 288 GLY A CA 1
ATOM 2053 C C . GLY A 1 309 ? -11.886 -0.429 3.150 1.00 15.55 288 GLY A C 1
ATOM 2054 O O . GLY A 1 309 ? -11.398 -1.129 4.031 1.00 17.32 288 GLY A O 1
ATOM 2055 N N . ALA A 1 310 ? -12.373 0.802 3.393 1.00 15.12 289 ALA A N 1
ATOM 2056 C CA . ALA A 1 310 ? -12.405 1.369 4.733 1.00 15.26 289 ALA A CA 1
ATOM 2057 C C . ALA A 1 310 ? -13.318 0.518 5.628 1.00 16.20 289 ALA A C 1
ATOM 2058 O O . ALA A 1 310 ? -13.023 0.292 6.823 1.00 15.79 289 ALA A O 1
ATOM 2060 N N . VAL A 1 311 ? -14.406 -0.013 5.035 1.00 14.64 290 VAL A N 1
ATOM 2061 C CA . VAL A 1 311 ? -15.292 -0.864 5.819 1.00 15.35 290 VAL A CA 1
ATOM 2062 C C . VAL A 1 311 ? -14.587 -2.173 6.161 1.00 14.74 290 VAL A C 1
ATOM 2063 O O . VAL A 1 311 ? -14.765 -2.700 7.261 1.00 15.81 290 VAL A O 1
ATOM 2067 N N . VAL A 1 312 ? -13.849 -2.744 5.215 1.00 15.62 291 VAL A N 1
ATOM 2068 C CA . VAL A 1 312 ? -13.179 -4.011 5.490 1.00 16.73 291 VAL A CA 1
ATOM 2069 C C . VAL A 1 312 ? -12.081 -3.785 6.545 1.00 17.29 291 VAL A C 1
ATOM 2070 O O . VAL A 1 312 ? -12.002 -4.515 7.516 1.00 15.78 291 VAL A O 1
ATOM 2074 N N . ALA A 1 313 ? -11.265 -2.729 6.388 1.00 18.49 292 ALA A N 1
ATOM 2075 C CA . ALA A 1 313 ? -10.258 -2.382 7.374 1.00 18.98 292 ALA A CA 1
ATOM 2076 C C . ALA A 1 313 ? -10.899 -2.194 8.744 1.00 19.53 292 ALA A C 1
ATOM 2077 O O . ALA A 1 313 ? -10.366 -2.619 9.756 1.00 18.91 292 ALA A O 1
ATOM 2079 N N . GLY A 1 314 ? -12.033 -1.503 8.781 1.00 21.47 293 GLY A N 1
ATOM 2080 C CA . GLY A 1 314 ? -12.706 -1.229 10.041 1.00 21.03 293 GLY A CA 1
ATOM 2081 C C . GLY A 1 314 ? -13.202 -2.506 10.701 1.00 20.25 293 GLY A C 1
ATOM 2082 O O . GLY A 1 314 ? -13.095 -2.676 11.909 1.00 19.10 293 GLY A O 1
ATOM 2083 N N . ALA A 1 315 ? -13.722 -3.427 9.891 1.00 19.80 294 ALA A N 1
ATOM 2084 C CA . ALA A 1 315 ? -14.127 -4.718 10.414 1.00 19.51 294 ALA A CA 1
ATOM 2085 C C . ALA A 1 315 ? -12.903 -5.493 10.917 1.00 20.73 294 ALA A C 1
ATOM 2086 O O . ALA A 1 315 ? -12.980 -6.166 11.931 1.00 19.14 294 ALA A O 1
ATOM 2088 N N . LEU A 1 316 ? -11.739 -5.419 10.247 1.00 21.73 295 LEU A N 1
ATOM 2089 C CA . LEU A 1 316 ? -10.572 -6.116 10.775 1.00 21.17 295 LEU A CA 1
ATOM 2090 C C . LEU A 1 316 ? -10.252 -5.626 12.192 1.00 21.75 295 LEU A C 1
ATOM 2091 O O . LEU A 1 316 ? -10.070 -6.433 13.093 1.00 21.67 295 LEU A O 1
ATOM 2096 N N . ASP A 1 317 ? -10.184 -4.303 12.384 1.00 21.43 296 ASP A N 1
ATOM 2097 C CA . ASP A 1 317 ? -9.989 -3.703 13.696 1.00 24.25 296 ASP A CA 1
ATOM 2098 C C . ASP A 1 317 ? -11.054 -4.149 14.713 1.00 23.85 296 ASP A C 1
ATOM 2099 O O . ASP A 1 317 ? -10.744 -4.523 15.845 1.00 23.31 296 ASP A O 1
ATOM 2104 N N . HIS A 1 318 ? -12.326 -4.077 14.337 1.00 24.14 297 HIS A N 1
ATOM 2105 C CA . HIS A 1 318 ? -13.397 -4.336 15.274 1.00 24.05 297 HIS A CA 1
ATOM 2106 C C . HIS A 1 318 ? -13.378 -5.802 15.712 1.00 25.09 297 HIS A C 1
ATOM 2107 O O . HIS A 1 318 ? -13.509 -6.083 16.902 1.00 23.48 297 HIS A O 1
ATOM 2114 N N . LEU A 1 319 ? -13.179 -6.735 14.765 1.00 24.64 298 LEU A N 1
ATOM 2115 C CA . LEU A 1 319 ? -13.190 -8.161 15.083 1.00 25.21 298 LEU A CA 1
ATOM 2116 C C . LEU A 1 319 ? -11.999 -8.551 15.970 1.00 24.04 298 LEU A C 1
ATOM 2117 O O . LEU A 1 319 ? -12.081 -9.501 16.751 1.00 23.16 298 LEU A O 1
ATOM 2122 N N . ALA A 1 320 ? -10.880 -7.837 15.838 1.00 23.06 299 ALA A N 1
ATOM 2123 C CA . ALA A 1 320 ? -9.710 -8.127 16.644 1.00 26.13 299 ALA A CA 1
ATOM 2124 C C . ALA A 1 320 ? -10.036 -7.841 18.109 1.00 27.22 299 ALA A C 1
ATOM 2125 O O . ALA A 1 320 ? -9.588 -8.564 18.982 1.00 27.98 299 ALA A O 1
ATOM 2127 N N . ALA A 1 321 ? -10.900 -6.846 18.357 1.00 30.35 300 ALA A N 1
ATOM 2128 C CA . ALA A 1 321 ? -11.281 -6.468 19.711 1.00 30.38 300 ALA A CA 1
ATOM 2129 C C . ALA A 1 321 ? -12.467 -7.299 20.200 1.00 30.57 300 ALA A C 1
ATOM 2130 O O . ALA A 1 321 ? -12.787 -7.213 21.376 1.00 31.46 300 ALA A O 1
ATOM 2132 N N . HIS A 1 322 ? -13.067 -8.139 19.336 1.00 28.57 301 HIS A N 1
ATOM 2133 C CA . HIS A 1 322 ? -14.261 -8.893 19.694 1.00 29.76 301 HIS A CA 1
ATOM 2134 C C . HIS A 1 322 ? -14.123 -10.356 19.269 1.00 30.32 301 HIS A C 1
ATOM 2135 O O . HIS A 1 322 ? -14.676 -10.775 18.252 1.00 28.94 301 HIS A O 1
ATOM 2142 N N . PRO A 1 323 ? -13.433 -11.189 20.088 1.00 30.54 302 PRO A N 1
ATOM 2143 C CA . PRO A 1 323 ? -13.191 -12.594 19.758 1.00 31.27 302 PRO A CA 1
ATOM 2144 C C . PRO A 1 323 ? -14.435 -13.414 19.431 1.00 30.30 302 PRO A C 1
ATOM 2145 O O . PRO A 1 323 ? -14.362 -14.351 18.641 1.00 27.85 302 PRO A O 1
ATOM 2149 N N . GLY A 1 324 ? -15.567 -13.066 20.054 1.00 31.38 303 GLY A N 1
ATOM 2150 C CA . GLY A 1 324 ? -16.812 -13.792 19.860 1.00 28.96 303 GLY A CA 1
ATOM 2151 C C . GLY A 1 324 ? -17.515 -13.463 18.541 1.00 30.47 303 GLY A C 1
ATOM 2152 O O . GLY A 1 324 ? -18.445 -14.168 18.163 1.00 31.66 303 GLY A O 1
ATOM 2153 N N . LEU A 1 325 ? -17.102 -12.387 17.846 1.00 31.37 304 LEU A N 1
ATOM 2154 C CA . LEU A 1 325 ? -17.690 -12.049 16.555 1.00 31.33 304 LEU A CA 1
ATOM 2155 C C . LEU A 1 325 ? -16.916 -12.726 15.425 1.00 30.78 304 LEU A C 1
ATOM 2156 O O . LEU A 1 325 ? -15.773 -12.352 15.146 1.00 28.95 304 LEU A O 1
ATOM 2161 N N . THR A 1 326 ? -17.544 -13.716 14.785 1.00 25.99 305 THR A N 1
ATOM 2162 C CA . THR A 1 326 ? -16.867 -14.487 13.760 1.00 24.33 305 THR A CA 1
ATOM 2163 C C . THR A 1 326 ? -17.591 -14.418 12.414 1.00 23.03 305 THR A C 1
ATOM 2164 O O . THR A 1 326 ? -17.007 -14.833 11.424 1.00 23.01 305 THR A O 1
ATOM 2168 N N . THR A 1 327 ? -18.812 -13.863 12.338 1.00 22.81 306 THR A N 1
ATOM 2169 C CA . THR A 1 327 ? -19.438 -13.613 11.040 1.00 24.42 306 THR A CA 1
ATOM 2170 C C . THR A 1 327 ? -20.040 -12.202 10.978 1.00 25.28 306 THR A C 1
ATOM 2171 O O . THR A 1 327 ? -20.792 -11.803 11.860 1.00 29.54 306 THR A O 1
ATOM 2175 N N . ALA A 1 328 ? -19.716 -11.429 9.934 1.00 23.60 307 ALA A N 1
ATOM 2176 C CA . ALA A 1 328 ? -20.204 -10.053 9.828 1.00 22.91 307 ALA A CA 1
ATOM 2177 C C . ALA A 1 328 ? -20.462 -9.719 8.375 1.00 20.62 307 ALA A C 1
ATOM 2178 O O . ALA A 1 328 ? -19.704 -10.144 7.516 1.00 22.95 307 ALA A O 1
ATOM 2180 N N . VAL A 1 329 ? -21.484 -8.901 8.146 1.00 18.98 308 VAL A N 1
ATOM 2181 C CA . VAL A 1 329 ? -21.689 -8.247 6.872 1.00 17.85 308 VAL A CA 1
ATOM 2182 C C . VAL A 1 329 ? -20.838 -6.993 6.804 1.00 17.75 308 VAL A C 1
ATOM 2183 O O . VAL A 1 329 ? -20.832 -6.194 7.744 1.00 17.68 308 VAL A O 1
ATOM 2187 N N . CYS A 1 330 ? -20.183 -6.834 5.643 1.00 17.52 309 CYS A N 1
ATOM 2188 C CA . CYS A 1 330 ? -19.653 -5.569 5.156 1.00 17.82 309 CYS A CA 1
ATOM 2189 C C . CYS A 1 330 ? -20.506 -5.055 4.001 1.00 18.31 309 CYS A C 1
ATOM 2190 O O . CYS A 1 330 ? -20.555 -5.654 2.922 1.00 19.07 309 CYS A O 1
ATOM 2193 N N . VAL A 1 331 ? -21.186 -3.937 4.236 1.00 16.81 310 VAL A N 1
ATOM 2194 C CA . VAL A 1 331 ? -21.904 -3.292 3.162 1.00 17.65 310 VAL A CA 1
ATOM 2195 C C . VAL A 1 331 ? -20.862 -2.578 2.308 1.00 17.44 310 VAL A C 1
ATOM 2196 O O . VAL A 1 331 ? -20.173 -1.689 2.791 1.00 15.46 310 VAL A O 1
ATOM 2200 N N . CYS A 1 332 ? -20.752 -3.021 1.043 1.00 17.53 311 CYS A N 1
ATOM 2201 C CA . CYS A 1 332 ? -19.810 -2.461 0.091 1.00 18.07 311 CYS A CA 1
ATOM 2202 C C . CYS A 1 332 ? -20.557 -1.600 -0.920 1.00 18.60 311 CYS A C 1
ATOM 2203 O O . CYS A 1 332 ? -21.233 -2.130 -1.805 1.00 19.90 311 CYS A O 1
ATOM 2206 N N . ALA A 1 333 ? -20.375 -0.278 -0.815 1.00 18.16 312 ALA A N 1
ATOM 2207 C CA . ALA A 1 333 ? -21.219 0.694 -1.488 1.00 18.58 312 ALA A CA 1
ATOM 2208 C C . ALA A 1 333 ? -21.043 0.651 -3.003 1.00 19.01 312 ALA A C 1
ATOM 2209 O O . ALA A 1 333 ? -21.993 0.927 -3.759 1.00 20.23 312 ALA A O 1
ATOM 2211 N N . ASP A 1 334 ? -19.819 0.328 -3.441 1.00 17.84 313 ASP A N 1
ATOM 2212 C CA . ASP A 1 334 ? -19.503 0.251 -4.858 1.00 18.73 313 ASP A CA 1
ATOM 2213 C C . ASP A 1 334 ? -18.228 -0.576 -5.062 1.00 19.73 313 ASP A C 1
ATOM 2214 O O . ASP A 1 334 ? -17.682 -1.132 -4.082 1.00 17.48 313 ASP A O 1
ATOM 2219 N N . LEU A 1 335 ? -17.796 -0.683 -6.341 1.00 18.42 314 LEU A N 1
ATOM 2220 C CA . LEU A 1 335 ? -16.684 -1.553 -6.704 1.00 20.78 314 LEU A CA 1
ATOM 2221 C C . LEU A 1 335 ? -15.545 -0.724 -7.264 1.00 22.28 314 LEU A C 1
ATOM 2222 O O . LEU A 1 335 ? -15.720 0.473 -7.508 1.00 24.65 314 LEU A O 1
ATOM 2227 N N . GLY A 1 336 ? -14.419 -1.421 -7.473 1.00 23.12 315 GLY A N 1
ATOM 2228 C CA . GLY A 1 336 ? -13.118 -0.816 -7.687 1.00 25.25 315 GLY A CA 1
ATOM 2229 C C . GLY A 1 336 ? -12.964 -0.173 -9.058 1.00 25.04 315 GLY A C 1
ATOM 2230 O O . GLY A 1 336 ? -12.153 0.736 -9.203 1.00 27.71 315 GLY A O 1
ATOM 2231 N N . GLU A 1 337 ? -13.764 -0.605 -10.034 1.00 28.61 316 GLU A N 1
ATOM 2232 C CA . GLU A 1 337 ? -13.818 0.029 -11.353 1.00 31.97 316 GLU A CA 1
ATOM 2233 C C . GLU A 1 337 ? -14.147 1.531 -11.245 1.00 29.64 316 GLU A C 1
ATOM 2234 O O . GLU A 1 337 ? -13.747 2.308 -12.117 1.00 28.78 316 GLU A O 1
ATOM 2240 N N . ASN A 1 338 ? -14.837 1.957 -10.170 1.00 25.51 317 ASN A N 1
ATOM 2241 C CA . ASN A 1 338 ? -15.157 3.373 -9.955 1.00 26.26 317 ASN A CA 1
ATOM 2242 C C . ASN A 1 338 ? -13.938 4.180 -9.501 1.00 24.33 317 ASN A C 1
ATOM 2243 O O . ASN A 1 338 ? -14.009 5.401 -9.469 1.00 26.22 317 ASN A O 1
ATOM 2248 N N . TYR A 1 339 ? -12.844 3.515 -9.100 1.00 25.96 318 TYR A N 1
ATOM 2249 C CA . TYR A 1 339 ? -11.671 4.171 -8.540 1.00 25.02 318 TYR A CA 1
ATOM 2250 C C . TYR A 1 339 ? -10.401 3.806 -9.326 1.00 26.05 318 TYR A C 1
ATOM 2251 O O . TYR A 1 339 ? -9.305 3.855 -8.780 1.00 23.72 318 TYR A O 1
ATOM 2260 N N . ALA A 1 340 ? -10.549 3.462 -10.609 1.00 30.96 319 ALA A N 1
ATOM 2261 C CA . ALA A 1 340 ? -9.449 2.953 -11.420 1.00 34.31 319 ALA A CA 1
ATOM 2262 C C . ALA A 1 340 ? -8.388 4.024 -11.713 1.00 35.85 319 ALA A C 1
ATOM 2263 O O . ALA A 1 340 ? -7.279 3.669 -12.106 1.00 38.52 319 ALA A O 1
ATOM 2265 N N . ARG A 1 341 ? -8.691 5.317 -11.502 1.00 38.93 320 ARG A N 1
ATOM 2266 C CA . ARG A 1 341 ? -7.712 6.386 -11.704 1.00 39.30 320 ARG A CA 1
ATOM 2267 C C . ARG A 1 341 ? -7.425 7.129 -10.403 1.00 37.32 320 ARG A C 1
ATOM 2268 O O . ARG A 1 341 ? -6.882 8.226 -10.434 1.00 37.33 320 ARG A O 1
ATOM 2276 N N . THR A 1 342 ? -7.801 6.541 -9.262 1.00 35.26 321 THR A N 1
ATOM 2277 C CA . THR A 1 342 ? -7.365 7.009 -7.960 1.00 34.00 321 THR A CA 1
ATOM 2278 C C . THR A 1 342 ? -6.824 5.818 -7.166 1.00 36.73 321 THR A C 1
ATOM 2279 O O . THR A 1 342 ? -5.660 5.449 -7.331 1.00 37.96 321 THR A O 1
ATOM 2283 N N . VAL A 1 343 ? -7.696 5.189 -6.354 1.00 32.61 322 VAL A N 1
ATOM 2284 C CA . VAL A 1 343 ? -7.294 4.213 -5.349 1.00 28.52 322 VAL A CA 1
ATOM 2285 C C . VAL A 1 343 ? -6.496 3.063 -5.981 1.00 25.92 322 VAL A C 1
ATOM 2286 O O . VAL A 1 343 ? -5.547 2.586 -5.378 1.00 23.62 322 VAL A O 1
ATOM 2290 N N . TYR A 1 344 ? -6.825 2.652 -7.208 1.00 26.02 323 TYR A N 1
ATOM 2291 C CA . TYR A 1 344 ? -6.090 1.590 -7.880 1.00 30.12 323 TYR A CA 1
ATOM 2292 C C . TYR A 1 344 ? -5.069 2.103 -8.921 1.00 32.45 323 TYR A C 1
ATOM 2293 O O . TYR A 1 344 ? -4.542 1.314 -9.714 1.00 30.33 323 TYR A O 1
ATOM 2302 N N . ASP A 1 345 ? -4.764 3.411 -8.920 1.00 35.67 324 ASP A N 1
ATOM 2303 C CA . ASP A 1 345 ? -3.828 3.980 -9.887 1.00 38.20 324 ASP A CA 1
ATOM 2304 C C . ASP A 1 345 ? -2.459 4.160 -9.226 1.00 36.83 324 ASP A C 1
ATOM 2305 O O . ASP A 1 345 ? -2.324 4.950 -8.293 1.00 36.27 324 ASP A O 1
ATOM 2310 N N . PRO A 1 346 ? -1.394 3.477 -9.715 1.00 37.88 325 PRO A N 1
ATOM 2311 C CA . PRO A 1 346 ? -0.052 3.642 -9.146 1.00 41.08 325 PRO A CA 1
ATOM 2312 C C . PRO A 1 346 ? 0.433 5.099 -9.049 1.00 40.86 325 PRO A C 1
ATOM 2313 O O . PRO A 1 346 ? 1.134 5.445 -8.099 1.00 34.63 325 PRO A O 1
ATOM 2317 N N . ASP A 1 347 ? -0.006 5.960 -9.988 1.00 42.01 326 ASP A N 1
ATOM 2318 C CA . ASP A 1 347 ? 0.465 7.338 -10.088 1.00 44.74 326 ASP A CA 1
ATOM 2319 C C . ASP A 1 347 ? -0.236 8.240 -9.073 1.00 45.10 326 ASP A C 1
ATOM 2320 O O . ASP A 1 347 ? 0.382 9.161 -8.548 1.00 48.20 326 ASP A O 1
ATOM 2325 N N . TRP A 1 348 ? -1.537 8.011 -8.832 1.00 45.41 327 TRP A N 1
ATOM 2326 C CA . TRP A 1 348 ? -2.284 8.687 -7.774 1.00 41.56 327 TRP A CA 1
ATOM 2327 C C . TRP A 1 348 ? -1.793 8.276 -6.384 1.00 38.62 327 TRP A C 1
ATOM 2328 O O . TRP A 1 348 ? -1.857 9.062 -5.451 1.00 42.24 327 TRP A O 1
ATOM 2339 N N . LEU A 1 349 ? -1.313 7.033 -6.247 1.00 39.80 328 LEU A N 1
ATOM 2340 C CA . LEU A 1 349 ? -0.832 6.506 -4.978 1.00 38.56 328 LEU A CA 1
ATOM 2341 C C . LEU A 1 349 ? 0.540 7.061 -4.611 1.00 41.20 328 LEU A C 1
ATOM 2342 O O . LEU A 1 349 ? 0.879 7.071 -3.425 1.00 37.43 328 LEU A O 1
ATOM 2347 N N . ALA A 1 350 ? 1.334 7.452 -5.625 1.00 44.18 329 ALA A N 1
ATOM 2348 C CA . ALA A 1 350 ? 2.739 7.805 -5.423 1.00 49.05 329 ALA A CA 1
ATOM 2349 C C . ALA A 1 350 ? 2.856 9.033 -4.521 1.00 47.64 329 ALA A C 1
ATOM 2350 O O . ALA A 1 350 ? 3.555 8.966 -3.518 1.00 45.87 329 ALA A O 1
ATOM 2352 N N . PRO A 1 351 ? 2.123 10.144 -4.785 1.00 50.17 330 PRO A N 1
ATOM 2353 C CA . PRO A 1 351 ? 2.049 11.276 -3.856 1.00 52.66 330 PRO A CA 1
ATOM 2354 C C . PRO A 1 351 ? 1.566 10.992 -2.434 1.00 55.21 330 PRO A C 1
ATOM 2355 O O . PRO A 1 351 ? 1.626 11.886 -1.596 1.00 57.17 330 PRO A O 1
ATOM 2359 N N . LEU A 1 352 ? 1.058 9.777 -2.171 1.00 52.49 331 LEU A N 1
ATOM 2360 C CA . LEU A 1 352 ? 0.642 9.408 -0.824 1.00 52.09 331 LEU A CA 1
ATOM 2361 C C . LEU A 1 352 ? 1.653 8.460 -0.184 1.00 50.23 331 LEU A C 1
ATOM 2362 O O . LEU A 1 352 ? 1.428 7.999 0.932 1.00 55.34 331 LEU A O 1
ATOM 2367 N N . ARG A 1 353 ? 2.758 8.168 -0.885 1.00 47.38 332 ARG A N 1
ATOM 2368 C CA . ARG A 1 353 ? 3.810 7.291 -0.381 1.00 49.32 332 ARG A CA 1
ATOM 2369 C C . ARG A 1 353 ? 3.303 5.848 -0.280 1.00 45.41 332 ARG A C 1
ATOM 2370 O O . ARG A 1 353 ? 3.664 5.143 0.658 1.00 47.33 332 ARG A O 1
ATOM 2378 N N . LEU A 1 354 ? 2.499 5.398 -1.257 1.00 41.94 333 LEU A N 1
ATOM 2379 C CA . LEU A 1 354 ? 1.962 4.042 -1.252 1.00 43.94 333 LEU A CA 1
ATOM 2380 C C . LEU A 1 354 ? 2.235 3.388 -2.603 1.00 42.14 333 LEU A C 1
ATOM 2381 O O . LEU A 1 354 ? 2.117 4.044 -3.634 1.00 41.86 333 LEU A O 1
ATOM 2386 N N . THR A 1 355 ? 2.590 2.095 -2.570 1.00 45.18 334 THR A N 1
ATOM 2387 C CA . THR A 1 355 ? 2.663 1.248 -3.754 1.00 46.99 334 THR A CA 1
ATOM 2388 C C . THR A 1 355 ? 1.305 0.599 -4.024 1.00 42.45 334 THR A C 1
ATOM 2389 O O . THR A 1 355 ? 0.373 0.750 -3.235 1.00 46.71 334 THR A O 1
ATOM 2393 N N . ASP A 1 356 ? 1.216 -0.124 -5.150 1.00 41.55 335 ASP A N 1
ATOM 2394 C CA . ASP A 1 356 ? 0.131 -1.058 -5.418 1.00 39.26 335 ASP A CA 1
ATOM 2395 C C . ASP A 1 356 ? 0.661 -2.489 -5.272 1.00 37.90 335 ASP A C 1
ATOM 2396 O O . ASP A 1 356 ? 0.133 -3.414 -5.897 1.00 38.86 335 ASP A O 1
ATOM 2401 N N . ASP A 1 357 ? 1.700 -2.663 -4.438 1.00 36.98 336 ASP A N 1
ATOM 2402 C CA . ASP A 1 357 ? 2.263 -3.975 -4.161 1.00 38.95 336 ASP A CA 1
ATOM 2403 C C . ASP A 1 357 ? 1.452 -4.583 -3.020 1.00 37.24 336 ASP A C 1
ATOM 2404 O O . ASP A 1 357 ? 1.563 -4.128 -1.886 1.00 40.32 336 ASP A O 1
ATOM 2409 N N . PRO A 1 358 ? 0.644 -5.637 -3.290 1.00 39.05 337 PRO A N 1
ATOM 2410 C CA . PRO A 1 358 ? -0.152 -6.293 -2.257 1.00 37.06 337 PRO A CA 1
ATOM 2411 C C . PRO A 1 358 ? 0.629 -6.710 -1.024 1.00 34.08 337 PRO A C 1
ATOM 2412 O O . PRO A 1 358 ? 0.053 -6.743 0.057 1.00 37.23 337 PRO A O 1
ATOM 2416 N N . GLY A 1 359 ? 1.914 -7.068 -1.200 1.00 31.48 338 GLY A N 1
ATOM 2417 C CA . GLY A 1 359 ? 2.719 -7.600 -0.112 1.00 29.72 338 GLY A CA 1
ATOM 2418 C C . GLY A 1 359 ? 3.073 -6.518 0.900 1.00 30.84 338 GLY A C 1
ATOM 2419 O O . GLY A 1 359 ? 2.897 -6.703 2.098 1.00 35.24 338 GLY A O 1
ATOM 2420 N N . LEU A 1 360 ? 3.520 -5.366 0.395 1.00 33.20 339 LEU A N 1
ATOM 2421 C CA . LEU A 1 360 ? 3.819 -4.211 1.230 1.00 34.01 339 LEU A CA 1
ATOM 2422 C C . LEU A 1 360 ? 2.544 -3.683 1.901 1.00 33.91 339 LEU A C 1
ATOM 2423 O O . LEU A 1 360 ? 2.563 -3.363 3.093 1.00 31.90 339 LEU A O 1
ATOM 2428 N N . LEU A 1 361 ? 1.435 -3.612 1.142 1.00 33.44 340 LEU A N 1
ATOM 2429 C CA . LEU A 1 361 ? 0.190 -3.062 1.662 1.00 32.19 340 LEU A CA 1
ATOM 2430 C C . LEU A 1 361 ? -0.432 -3.991 2.715 1.00 30.08 340 LEU A C 1
ATOM 2431 O O . LEU A 1 361 ? -1.054 -3.513 3.652 1.00 31.32 340 LEU A O 1
ATOM 2436 N N . ARG A 1 362 ? -0.174 -5.299 2.638 1.00 30.65 341 ARG A N 1
ATOM 2437 C CA . ARG A 1 362 ? -0.632 -6.243 3.651 1.00 32.04 341 ARG A CA 1
ATOM 2438 C C . ARG A 1 362 ? -0.060 -5.907 5.038 1.00 34.95 341 ARG A C 1
ATOM 2439 O O . ARG A 1 362 ? -0.685 -6.203 6.060 1.00 31.17 341 ARG A O 1
ATOM 2447 N N . SER A 1 363 ? 1.111 -5.264 5.077 1.00 37.48 342 SER A N 1
ATOM 2448 C CA . SER A 1 363 ? 1.705 -4.806 6.325 1.00 42.96 342 SER A CA 1
ATOM 2449 C C . SER A 1 363 ? 0.874 -3.703 6.980 1.00 42.61 342 SER A C 1
ATOM 2450 O O . SER A 1 363 ? 1.023 -3.454 8.178 1.00 45.88 342 SER A O 1
ATOM 2453 N N . ARG A 1 364 ? 0.043 -3.009 6.186 1.00 40.90 343 ARG A N 1
ATOM 2454 C CA . ARG A 1 364 ? -0.827 -1.972 6.713 1.00 39.14 343 ARG A CA 1
ATOM 2455 C C . ARG A 1 364 ? -2.095 -2.564 7.333 1.00 39.20 343 ARG A C 1
ATOM 2456 O O . ARG A 1 364 ? -2.889 -1.818 7.903 1.00 43.47 343 ARG A O 1
ATOM 2464 N N . LEU A 1 365 ? -2.277 -3.896 7.248 1.00 35.54 344 LEU A N 1
ATOM 2465 C CA . LEU A 1 365 ? -3.463 -4.597 7.731 1.00 29.97 344 LEU A CA 1
ATOM 2466 C C . LEU A 1 365 ? -3.047 -5.646 8.754 1.00 31.61 344 LEU A C 1
ATOM 2467 O O . LEU A 1 365 ? -3.805 -6.582 9.042 1.00 30.23 344 LEU A O 1
ATOM 2472 N N . ARG A 1 366 ? -1.814 -5.539 9.236 1.00 32.77 345 ARG A N 1
ATOM 2473 C CA . ARG A 1 366 ? -1.299 -6.501 10.242 1.00 32.96 345 ARG A CA 1
ATOM 2474 C C . ARG A 1 366 ? -1.210 -7.906 9.647 1.00 27.35 345 ARG A C 1
ATOM 2475 O O . ARG A 1 366 ? -1.443 -8.859 10.384 1.00 29.09 345 ARG A O 1
ATOM 2483 N N . GLY A 1 367 ? -0.893 -8.015 8.364 1.00 25.54 346 GLY A N 1
ATOM 2484 C CA . GLY A 1 367 ? -0.700 -9.341 7.789 1.00 25.80 346 GLY A CA 1
ATOM 2485 C C . GLY A 1 367 ? -1.990 -10.075 7.408 1.00 25.98 346 GLY A C 1
ATOM 2486 O O . GLY A 1 367 ? -1.925 -11.248 7.062 1.00 26.46 346 GLY A O 1
ATOM 2487 N N . ALA A 1 368 ? -3.149 -9.384 7.403 1.00 26.60 347 ALA A N 1
ATOM 2488 C CA . ALA A 1 368 ? -4.428 -10.027 7.103 1.00 27.12 347 ALA A CA 1
ATOM 2489 C C . ALA A 1 368 ? -4.406 -10.699 5.728 1.00 25.07 347 ALA A C 1
ATOM 2490 O O . ALA A 1 368 ? -3.988 -10.080 4.755 1.00 23.17 347 ALA A O 1
ATOM 2492 N N . ARG A 1 369 ? -4.923 -11.932 5.655 1.00 25.45 348 ARG A N 1
ATOM 2493 C CA . ARG A 1 369 ? -5.001 -12.679 4.404 1.00 24.76 348 ARG A CA 1
ATOM 2494 C C . ARG A 1 369 ? -6.425 -13.180 4.166 1.00 20.56 348 ARG A C 1
ATOM 2495 O O . ARG A 1 369 ? -7.009 -13.825 5.024 1.00 18.61 348 ARG A O 1
ATOM 2503 N N . PHE A 1 370 ? -6.958 -12.871 2.979 1.00 20.96 349 PHE A N 1
ATOM 2504 C CA . PHE A 1 370 ? -8.316 -13.199 2.587 1.00 21.13 349 PHE A CA 1
ATOM 2505 C C . PHE A 1 370 ? -8.334 -14.445 1.698 1.00 24.13 349 PHE A C 1
ATOM 2506 O O . PHE A 1 370 ? -7.420 -14.698 0.908 1.00 25.00 349 PHE A O 1
ATOM 2514 N N . HIS A 1 371 ? -9.408 -15.221 1.826 1.00 23.87 350 HIS A N 1
ATOM 2515 C CA . HIS A 1 371 ? -9.630 -16.360 0.975 1.00 23.15 350 HIS A CA 1
ATOM 2516 C C . HIS A 1 371 ? -11.122 -16.456 0.694 1.00 23.64 350 HIS A C 1
ATOM 2517 O O . HIS A 1 371 ? -11.929 -15.982 1.502 1.00 23.23 350 HIS A O 1
ATOM 2524 N N . HIS A 1 372 ? -11.479 -17.149 -0.392 1.00 20.65 351 HIS A N 1
ATOM 2525 C CA . HIS A 1 372 ? -12.860 -17.575 -0.610 1.00 23.13 351 HIS A CA 1
ATOM 2526 C C . HIS A 1 372 ? -13.297 -18.609 0.441 1.00 25.66 351 HIS A C 1
ATOM 2527 O O . HIS A 1 372 ? -12.531 -19.511 0.777 1.00 25.71 351 HIS A O 1
ATOM 2534 N N . ALA A 1 373 ? -14.520 -18.468 0.991 1.00 29.62 352 ALA A N 1
ATOM 2535 C CA . ALA A 1 373 ? -15.024 -19.382 2.021 1.00 33.29 352 ALA A CA 1
ATOM 2536 C C . ALA A 1 373 ? -15.379 -20.748 1.422 1.00 37.48 352 ALA A C 1
ATOM 2537 O O . ALA A 1 373 ? -16.070 -20.738 0.380 1.00 40.63 352 ALA A O 1
#

B-factor: mean 35.78, std 15.35, range [12.2, 99.37]